Protein AF-A0A835CTP8-F1 (afdb_monomer_lite)

Sequence (284 aa):
MIKYVLRILGESCFGQVWKSKAININDKKGTSIVAVKTLKENATERERIDLAQKLKVMKTLEPHPNVVRLIGCCTEREQMLVILEYLSGGKPQSFLHEGATSLCGLIAKLTTGCNINGTIIGYIPQGLKKLSLTHCSLTSKGISQLSHVFNLNRTITTSLNYLNISDNNIKDDINNLCNYLRQPNTFTYLDIGGVNATLELIFNALQNEGLKNLLLCLACNENTNELELDMSGNNLGSMGAHILESCIHGVRSLSSLDISESNMVVDIGKVITAIGENKSIKHL

InterPro domains:
  IPR000719 Protein kinase domain [PS50011] (3-284)
  IPR001245 Serine-threonine/tyrosine-protein kinase, catalytic domain [PF07714] (7-163)
  IPR001611 Leucine-rich repeat [PS51450] (159-181)
  IPR011009 Protein kinase-like domain superfamily [SSF56112] (5-100)
  IPR020635 Tyrosine-protein kinase, catalytic domain [SM00219] (5-218)
  IPR032675 Leucine-rich repeat domain superfamily [G3DSA:3.80.10.10] (97-200)
  IPR032675 Leucine-rich repeat domain superfamily [G3DSA:3.80.10.10] (201-284)
  IPR050122 Receptor Tyrosine Kinase [PTHR24416] (8-125)

Organism: Aphidius gifuensis (NCBI:txid684658)

Radius of gyration: 21.23 Å; chains: 1; bounding box: 58×41×57 Å

Secondary structure (DSSP, 8-state):
-EEEEEEEEEE-SSEEEEEEEEEEETTEEEEEEEEEEEE-TT--HHHHHHHHHHHHHHHHPPP-TTS--EEEEE-SSSS-EEEEE--SSS-HHHHHT-GGGSHHHHHHHHHTT---TTSGGGG-TT--SEEE-TTS--BHHHHHHHHHHHHH-HHHHHH--EEE--SSB--S--HHHHHHHTSS----EEE-TT----HHHHTTSS---HHHHHHHHHHT-SS--SEEEE-TT---HHHHHHHHHHHGGG-TTEEEEE-TT-S-TTTHHHHHHHHHH-SS--B-

pLDDT: mean 76.46, std 14.56, range [32.78, 95.88]

Structure (mmCIF, N/CA/C/O backbone):
data_AF-A0A835CTP8-F1
#
_entry.id   AF-A0A835CTP8-F1
#
loop_
_atom_site.group_PDB
_atom_site.id
_atom_site.type_symbol
_atom_site.label_atom_id
_atom_site.label_alt_id
_atom_site.label_comp_id
_atom_site.label_asym_id
_atom_site.label_entity_id
_atom_site.label_seq_id
_atom_site.pdbx_PDB_ins_code
_atom_site.Cartn_x
_atom_site.Cartn_y
_atom_site.Cartn_z
_atom_site.occupancy
_atom_site.B_iso_or_equiv
_atom_site.auth_seq_id
_atom_site.auth_comp_id
_atom_site.auth_asym_id
_atom_site.auth_atom_id
_atom_site.pdbx_PDB_model_num
ATOM 1 N N . MET A 1 1 ? -29.918 5.776 13.541 1.00 69.12 1 MET A N 1
ATOM 2 C CA . MET A 1 1 ? -29.463 7.104 14.035 1.00 69.12 1 MET A CA 1
ATOM 3 C C . MET A 1 1 ? -29.147 7.035 15.537 1.00 69.12 1 MET A C 1
ATOM 5 O O . MET A 1 1 ? -29.777 6.237 16.233 1.00 69.12 1 MET A O 1
ATOM 9 N N . ILE A 1 2 ? -28.158 7.797 16.037 1.00 80.00 2 ILE A N 1
ATOM 10 C CA . ILE A 1 2 ? -27.825 7.854 17.479 1.00 80.00 2 ILE A CA 1
ATOM 11 C C . ILE A 1 2 ? -28.994 8.491 18.240 1.00 80.00 2 ILE A C 1
ATOM 13 O O . ILE A 1 2 ? -29.471 9.547 17.843 1.00 80.00 2 ILE A O 1
ATOM 17 N N . LYS A 1 3 ? -29.467 7.833 19.305 1.00 79.25 3 LYS A N 1
ATOM 18 C CA . LYS A 1 3 ? -30.632 8.265 20.091 1.00 79.25 3 LYS A CA 1
ATOM 19 C C . LYS A 1 3 ? -30.230 8.950 21.394 1.00 79.25 3 LYS A C 1
ATOM 21 O O . LYS A 1 3 ? -30.746 10.012 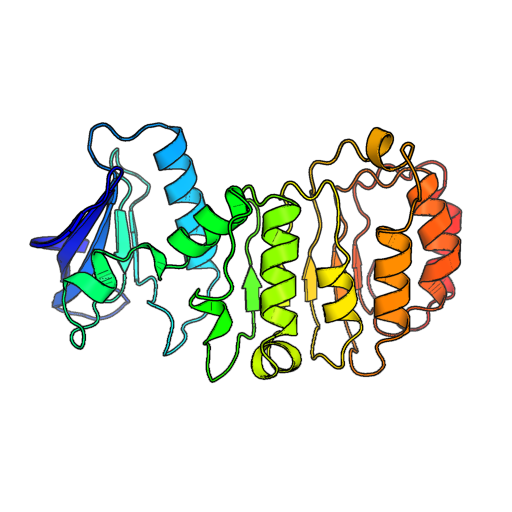21.703 1.00 79.25 3 LYS A O 1
ATOM 26 N N . TYR A 1 4 ? -29.322 8.329 22.151 1.00 82.06 4 TYR A N 1
ATOM 27 C CA . TYR A 1 4 ? -28.866 8.838 23.447 1.00 82.06 4 TYR A CA 1
ATOM 28 C C . TYR A 1 4 ? -27.395 8.500 23.679 1.00 82.06 4 TYR A C 1
ATOM 30 O O . TYR A 1 4 ? -26.972 7.366 23.425 1.00 82.06 4 TYR A O 1
ATOM 38 N N . VAL A 1 5 ? -26.647 9.459 24.219 1.00 85.38 5 VAL A N 1
ATOM 39 C CA . VAL A 1 5 ? -25.315 9.239 24.793 1.00 85.38 5 VAL A CA 1
ATOM 40 C C . VAL A 1 5 ? -25.495 8.724 26.221 1.00 85.38 5 VAL A C 1
ATOM 42 O O . VAL A 1 5 ? -26.254 9.298 26.993 1.00 85.38 5 VAL A O 1
ATOM 45 N N . LEU A 1 6 ? -24.848 7.608 26.560 1.00 84.31 6 LEU A N 1
ATOM 46 C CA . LEU A 1 6 ? -24.947 6.989 27.886 1.00 84.31 6 LEU A CA 1
ATOM 47 C C . LEU A 1 6 ? -23.833 7.468 28.816 1.00 84.31 6 LEU A C 1
ATOM 49 O O . LEU A 1 6 ? -24.105 7.883 29.934 1.00 84.31 6 LEU A O 1
ATOM 53 N N . ARG A 1 7 ? -22.574 7.346 28.381 1.00 84.31 7 ARG A N 1
ATOM 54 C CA . ARG A 1 7 ? -21.398 7.784 29.149 1.00 84.31 7 ARG A CA 1
ATOM 55 C C . ARG A 1 7 ? -20.175 7.930 28.258 1.00 84.31 7 ARG A C 1
ATOM 57 O O . ARG A 1 7 ? -20.079 7.252 27.234 1.00 84.31 7 ARG A O 1
ATOM 64 N N . ILE A 1 8 ? -19.207 8.720 28.705 1.00 80.88 8 ILE A N 1
ATOM 65 C CA . ILE A 1 8 ? -17.868 8.734 28.116 1.00 80.88 8 ILE A CA 1
ATOM 66 C C . ILE A 1 8 ? -17.181 7.406 28.447 1.00 80.88 8 ILE A C 1
ATOM 68 O O . ILE A 1 8 ? -17.251 6.895 29.565 1.00 80.88 8 ILE A O 1
ATOM 72 N N . LEU A 1 9 ? -16.581 6.809 27.428 1.00 73.62 9 LEU A N 1
ATOM 73 C CA . LEU A 1 9 ? -15.788 5.593 27.521 1.00 73.62 9 LEU A CA 1
ATOM 74 C C . LEU A 1 9 ? -14.291 5.900 27.565 1.00 73.62 9 LEU A C 1
ATOM 76 O O . LEU A 1 9 ? -13.542 5.176 28.211 1.00 73.62 9 LEU A O 1
ATOM 80 N N . GLY A 1 10 ? -13.874 6.962 26.882 1.00 72.12 10 GLY A N 1
ATOM 81 C CA . GLY A 1 10 ? -12.500 7.429 26.858 1.00 72.12 10 GLY A CA 1
ATOM 82 C C . GLY A 1 10 ? -12.415 8.830 26.278 1.00 72.12 10 GLY A C 1
ATOM 83 O O . GLY A 1 10 ? -13.247 9.238 25.466 1.00 72.12 10 GLY A O 1
ATOM 84 N N . GLU A 1 11 ? -11.405 9.562 26.712 1.00 71.38 11 GLU A N 1
ATOM 85 C CA . GLU A 1 11 ? -11.134 10.925 26.290 1.00 71.38 11 GLU A CA 1
ATOM 86 C C . GLU A 1 11 ? -9.635 11.068 26.048 1.00 71.38 11 GLU A C 1
ATOM 88 O O . GLU A 1 11 ? -8.822 10.530 26.799 1.00 71.38 11 GLU A O 1
ATOM 93 N N . SER A 1 12 ? -9.285 11.764 24.972 1.00 60.47 12 SER A N 1
ATOM 94 C CA . SER A 1 12 ? -7.916 12.140 24.638 1.00 60.47 12 SER A CA 1
ATOM 95 C C . SER A 1 12 ? -7.814 13.659 24.497 1.00 60.47 12 SER A C 1
ATOM 97 O O . SER A 1 12 ? -8.801 14.384 24.657 1.00 60.47 12 SER A O 1
ATOM 99 N N . CYS A 1 13 ? -6.622 14.168 24.182 1.00 59.47 13 CYS A N 1
ATOM 100 C CA . CYS A 1 13 ? -6.418 15.600 23.953 1.00 59.47 13 CYS A CA 1
ATOM 101 C C . CYS A 1 13 ? -7.321 16.166 22.842 1.00 59.47 13 CYS A C 1
ATOM 103 O O . CYS A 1 13 ? -7.730 17.316 22.935 1.00 59.47 13 CYS A O 1
ATOM 105 N N . PHE A 1 14 ? -7.682 15.352 21.846 1.00 64.12 14 PHE A N 1
ATOM 106 C CA . PHE A 1 14 ? -8.283 15.825 20.589 1.00 64.12 14 PHE A CA 1
ATOM 107 C C . PHE A 1 14 ? -9.688 15.270 20.327 1.00 64.12 14 PHE A C 1
ATOM 109 O O . PHE A 1 14 ? -10.414 15.746 19.458 1.00 64.12 14 PHE A O 1
ATOM 116 N N . GLY A 1 15 ? -10.108 14.245 21.070 1.00 76.94 15 GLY A N 1
ATOM 117 C CA . GLY A 1 15 ? -11.396 13.613 20.833 1.00 76.94 15 GLY A CA 1
ATOM 118 C C . GLY A 1 15 ? -11.930 12.855 22.029 1.00 76.94 15 GLY A C 1
ATOM 119 O O . GLY A 1 15 ? -11.264 12.673 23.049 1.00 76.94 15 GLY A O 1
ATOM 120 N N . GLN A 1 16 ? -13.165 12.409 21.880 1.00 82.56 16 GLN A N 1
ATOM 121 C CA . GLN A 1 16 ? -13.891 11.666 22.893 1.00 82.56 16 GLN A CA 1
ATOM 122 C C . GLN A 1 16 ? -14.558 10.456 22.259 1.00 82.56 16 GLN A C 1
ATOM 124 O O . GLN A 1 16 ? -14.943 10.470 21.087 1.00 82.56 16 GLN A O 1
ATOM 129 N N . VAL A 1 17 ? -14.692 9.397 23.051 1.00 83.06 17 VAL A N 1
ATOM 130 C CA . VAL A 1 17 ? -15.461 8.218 22.678 1.00 83.06 17 VAL A CA 1
ATOM 131 C C . VAL A 1 17 ? -16.579 8.015 23.679 1.00 83.06 17 VAL A C 1
ATOM 133 O O . VAL A 1 17 ? -16.357 7.942 24.888 1.00 83.06 17 VAL A O 1
ATOM 136 N N . TRP A 1 18 ? -17.793 7.899 23.167 1.00 85.62 18 TRP A N 1
ATOM 137 C CA . TRP A 1 18 ? -19.009 7.773 23.949 1.00 85.62 18 TRP A CA 1
ATOM 138 C C . TRP A 1 18 ? -19.634 6.397 23.759 1.00 85.62 18 TRP A C 1
ATOM 140 O O . TRP A 1 18 ? -19.708 5.879 22.648 1.00 85.62 18 TRP A O 1
ATOM 150 N N . LYS A 1 19 ? -20.139 5.810 24.842 1.00 87.44 19 LYS A N 1
ATOM 151 C CA . LYS A 1 19 ? -21.091 4.704 24.768 1.00 87.44 19 LYS A CA 1
ATOM 152 C C . LYS A 1 19 ? -22.449 5.304 24.450 1.00 87.44 19 LYS A C 1
ATOM 154 O O . LYS A 1 19 ? -22.932 6.117 25.234 1.00 87.44 19 LYS A O 1
ATOM 159 N N . SER A 1 20 ? -23.090 4.860 23.378 1.00 89.88 20 SER A N 1
ATOM 160 C CA . SER A 1 20 ? -24.377 5.408 22.944 1.00 89.88 20 SER A CA 1
ATOM 161 C C . SER A 1 20 ? -25.374 4.311 22.588 1.00 89.88 20 SER A C 1
ATOM 163 O O . SER A 1 20 ? -24.999 3.193 22.233 1.00 89.88 20 SER A O 1
ATOM 165 N N . LYS A 1 21 ? -26.665 4.636 22.676 1.00 91.06 21 LYS A N 1
ATOM 166 C CA . LYS A 1 21 ? -27.753 3.846 22.090 1.00 91.06 21 LYS A CA 1
ATOM 167 C C . LYS A 1 21 ? -28.049 4.374 20.692 1.00 91.06 21 LYS A C 1
ATOM 169 O O . LY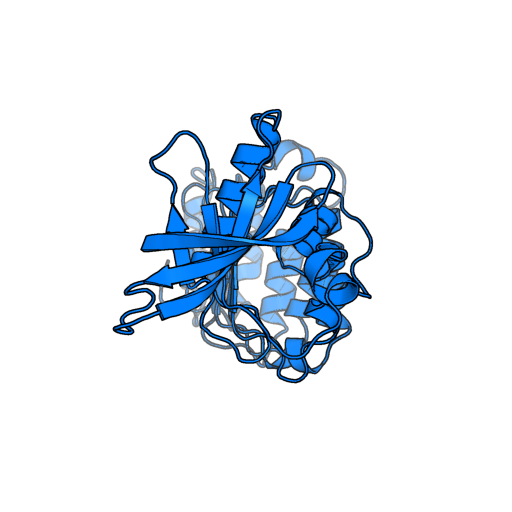S A 1 21 ? -28.318 5.563 20.525 1.00 91.06 21 LYS A O 1
ATOM 174 N N . ALA A 1 22 ? -28.049 3.488 19.708 1.00 90.06 22 ALA A N 1
ATOM 175 C CA . ALA A 1 22 ? -28.430 3.771 18.331 1.00 90.06 22 ALA A CA 1
ATOM 176 C C . ALA A 1 22 ? -29.674 2.958 17.960 1.00 90.06 22 ALA A C 1
ATOM 178 O O . ALA A 1 22 ? -29.783 1.801 18.355 1.00 90.06 22 ALA A O 1
ATOM 179 N N . ILE A 1 23 ? -30.608 3.549 17.212 1.00 90.38 23 ILE A N 1
ATOM 180 C CA . ILE A 1 23 ? -31.780 2.834 16.681 1.00 90.38 23 ILE A CA 1
ATOM 181 C C . ILE A 1 23 ? -31.580 2.544 15.198 1.00 90.38 23 ILE A C 1
ATOM 183 O O . ILE A 1 23 ? -31.086 3.424 14.483 1.00 90.38 23 ILE A O 1
ATOM 187 N N . ASN A 1 24 ? -32.040 1.370 14.753 1.00 87.62 24 ASN A N 1
ATOM 188 C CA . ASN A 1 24 ? -32.129 0.980 13.344 1.00 87.62 24 ASN A CA 1
ATOM 189 C C . ASN A 1 24 ? -30.797 1.225 12.627 1.00 87.62 24 ASN A C 1
ATOM 191 O O . ASN A 1 24 ? -30.707 2.048 11.718 1.00 87.62 24 ASN A O 1
ATOM 195 N N . ILE A 1 25 ? -29.734 0.602 13.137 1.00 84.56 25 ILE A N 1
ATOM 196 C CA . ILE A 1 25 ? -28.367 0.783 12.646 1.00 84.56 25 ILE A CA 1
ATOM 197 C C . ILE A 1 25 ? -27.782 -0.563 12.231 1.00 84.56 25 ILE A C 1
ATOM 199 O O . ILE A 1 25 ? -28.061 -1.573 12.883 1.00 84.56 25 ILE A O 1
ATOM 203 N N . ASN A 1 26 ? -26.960 -0.564 11.175 1.00 80.00 26 ASN A N 1
ATOM 204 C CA . ASN A 1 26 ? -26.386 -1.780 10.593 1.00 80.00 26 ASN A CA 1
ATOM 205 C C . ASN A 1 26 ? -27.476 -2.805 10.243 1.00 80.00 26 ASN A C 1
ATOM 207 O O . ASN A 1 26 ? -27.417 -3.948 10.694 1.00 80.00 26 ASN A O 1
ATOM 211 N N . ASP A 1 27 ? -28.524 -2.336 9.561 1.00 80.44 27 ASP A N 1
ATOM 212 C CA . ASP A 1 27 ? -29.677 -3.118 9.085 1.00 80.44 27 ASP A CA 1
ATOM 213 C C . ASP A 1 27 ? -30.416 -3.938 10.157 1.00 80.44 27 ASP A C 1
ATOM 215 O O . ASP A 1 27 ? -31.260 -4.781 9.861 1.00 80.44 27 ASP A O 1
ATOM 219 N N . LYS A 1 28 ? -30.151 -3.661 11.439 1.00 79.50 28 LYS A N 1
ATOM 220 C CA . LYS A 1 28 ? -30.819 -4.293 12.576 1.00 79.50 28 LYS A CA 1
ATOM 221 C C . LYS A 1 28 ? -31.925 -3.386 13.090 1.00 79.50 28 LYS A C 1
ATOM 223 O O . LYS A 1 28 ? -31.656 -2.272 13.542 1.00 79.50 28 LYS A O 1
ATOM 228 N N . LYS A 1 29 ? -33.166 -3.881 13.066 1.00 85.00 29 LYS A N 1
ATOM 229 C CA . LYS A 1 29 ? -34.306 -3.224 13.722 1.00 85.00 29 LYS A CA 1
ATOM 230 C C . LYS A 1 29 ? -34.108 -3.221 15.240 1.00 85.00 29 LYS A C 1
ATOM 232 O O . LYS A 1 29 ? -33.685 -4.218 15.818 1.00 85.00 29 LYS A O 1
ATOM 237 N N . GLY A 1 30 ? -34.455 -2.110 15.886 1.00 88.19 30 GLY A N 1
ATOM 238 C CA . GLY A 1 30 ? -34.386 -1.969 17.342 1.00 88.19 30 GLY A CA 1
ATOM 239 C C . GLY A 1 30 ? -33.180 -1.166 17.826 1.00 88.19 30 GLY A C 1
ATOM 240 O O . GLY A 1 30 ? -32.608 -0.369 17.084 1.00 88.19 30 GLY A O 1
ATOM 241 N N . THR A 1 31 ? -32.847 -1.314 19.111 1.00 89.19 31 THR A N 1
ATOM 242 C CA . THR A 1 31 ? -31.789 -0.530 19.770 1.00 89.19 31 THR A CA 1
ATOM 243 C C . THR A 1 31 ? -30.503 -1.341 19.898 1.00 89.19 31 THR A C 1
ATOM 245 O O . THR A 1 31 ? -30.511 -2.418 20.485 1.00 89.19 31 THR A O 1
ATOM 248 N N . SER A 1 32 ? -29.394 -0.767 19.440 1.00 88.69 32 SER A N 1
ATOM 249 C CA . SER A 1 32 ? -28.041 -1.313 19.561 1.00 88.69 32 SER A CA 1
ATOM 250 C C . SER A 1 32 ? -27.176 -0.410 20.439 1.00 88.69 32 SER A C 1
ATOM 252 O O . SER A 1 32 ? -27.314 0.816 20.414 1.00 88.69 32 SER A O 1
ATOM 254 N N . ILE A 1 33 ? -26.263 -1.006 21.207 1.00 86.44 33 ILE A N 1
ATOM 255 C CA . ILE A 1 33 ? -25.205 -0.261 21.897 1.00 86.44 33 ILE A CA 1
ATOM 256 C C . ILE A 1 33 ? -24.024 -0.099 20.942 1.00 86.44 33 ILE A C 1
ATOM 258 O O . ILE A 1 33 ? -23.586 -1.069 20.329 1.00 86.44 33 ILE A O 1
ATOM 262 N N . VAL A 1 34 ? -23.513 1.124 20.832 1.00 86.69 34 VAL A N 1
ATOM 263 C CA . VAL A 1 34 ? -22.407 1.488 19.939 1.00 86.69 34 VAL A CA 1
ATOM 264 C C . VAL A 1 34 ? -21.380 2.349 20.671 1.00 86.69 34 VAL A C 1
ATOM 266 O O . VAL A 1 34 ? -21.696 2.976 21.688 1.00 86.69 34 VAL A O 1
ATOM 269 N N . ALA A 1 35 ? -20.157 2.385 20.148 1.00 84.56 35 ALA A N 1
ATOM 270 C CA . ALA A 1 35 ? -19.153 3.373 20.516 1.00 84.56 35 ALA A CA 1
ATOM 271 C C . ALA A 1 35 ? -19.155 4.495 19.467 1.00 84.56 35 ALA A C 1
ATOM 273 O O . ALA A 1 35 ? -19.104 4.227 18.272 1.00 84.56 35 ALA A O 1
ATOM 274 N N . VAL A 1 36 ? -19.245 5.752 19.895 1.00 85.19 36 VAL A N 1
ATOM 275 C CA . VAL A 1 36 ? -19.252 6.921 19.007 1.00 85.19 36 VAL A CA 1
ATOM 276 C C . VAL A 1 36 ? -18.007 7.737 19.286 1.00 85.19 36 VAL A C 1
ATOM 278 O O . VAL A 1 36 ? -17.860 8.261 20.385 1.00 85.19 36 VAL A O 1
ATOM 281 N N . LYS A 1 37 ? -17.112 7.834 18.307 1.00 84.25 37 LYS A N 1
ATOM 282 C CA . LYS A 1 37 ? -15.932 8.693 18.372 1.00 84.25 37 LYS A CA 1
ATOM 283 C C . LYS A 1 37 ? -16.231 10.025 17.697 1.00 84.25 37 LYS A C 1
ATOM 285 O O . LYS A 1 37 ? -16.763 10.048 16.589 1.00 84.25 37 LYS A O 1
ATOM 290 N N . THR A 1 38 ? -15.869 11.106 18.373 1.00 84.38 38 THR A N 1
ATOM 291 C CA . THR A 1 38 ? -16.028 12.485 17.906 1.00 84.38 38 THR A CA 1
ATOM 292 C C . THR A 1 38 ? -14.806 13.316 18.289 1.00 84.38 38 THR A C 1
ATOM 294 O O . THR A 1 38 ? -14.028 12.926 19.168 1.00 84.38 38 THR A O 1
ATOM 297 N N . LEU A 1 39 ? -14.632 14.454 17.627 1.00 84.31 39 LEU A N 1
ATOM 298 C CA . LEU A 1 39 ? -13.666 15.477 18.017 1.00 84.31 39 LEU A CA 1
ATOM 299 C C . LEU A 1 39 ? -14.259 16.406 19.081 1.00 84.31 39 LEU A C 1
ATOM 301 O O . LEU A 1 39 ? -15.483 16.543 19.193 1.00 84.31 39 LEU A O 1
ATOM 305 N N . LYS A 1 40 ? -13.379 17.034 19.865 1.00 83.06 40 LYS A N 1
ATOM 306 C CA . LYS A 1 40 ? -13.763 18.112 20.786 1.00 83.06 40 LYS A CA 1
ATOM 307 C C . LYS A 1 40 ? -14.140 19.373 20.003 1.00 83.06 40 LYS A C 1
ATOM 309 O O . LYS A 1 40 ? -13.750 19.530 18.851 1.00 83.06 40 LYS A O 1
ATOM 314 N N . GLU A 1 41 ? -14.888 20.276 20.631 1.00 82.81 41 GLU A N 1
ATOM 315 C CA . GLU A 1 41 ? -15.348 21.522 19.991 1.00 82.81 41 GLU A CA 1
ATOM 316 C C . GLU A 1 41 ? -14.188 22.409 19.516 1.00 82.81 41 GLU A C 1
ATOM 318 O O . GLU A 1 41 ? -14.285 23.054 18.478 1.00 82.81 41 GLU A O 1
ATOM 323 N N . ASN A 1 42 ? -13.065 22.386 20.235 1.00 80.62 42 ASN A N 1
ATOM 324 C CA . ASN A 1 42 ? -11.855 23.143 19.922 1.00 80.62 42 ASN A CA 1
ATOM 325 C C . ASN A 1 42 ? -10.874 22.399 18.997 1.00 80.62 42 ASN A C 1
ATOM 327 O O . ASN A 1 42 ? -9.705 22.781 18.927 1.00 80.62 42 ASN A O 1
ATOM 331 N N . ALA A 1 43 ? -11.311 21.322 18.341 1.00 80.12 43 ALA A N 1
ATOM 332 C CA . ALA A 1 43 ? -10.432 20.526 17.499 1.00 80.12 43 ALA A CA 1
ATOM 333 C C . ALA A 1 43 ? -9.930 21.311 16.284 1.00 80.12 43 ALA A C 1
ATOM 335 O O . ALA A 1 43 ? -10.684 22.031 15.624 1.00 80.12 43 ALA A O 1
ATOM 336 N N . THR A 1 44 ? -8.645 21.146 15.975 1.00 81.31 44 THR A N 1
ATOM 337 C CA . THR A 1 44 ? -7.999 21.843 14.857 1.00 81.31 44 THR A CA 1
ATOM 338 C C . THR A 1 44 ? -8.429 21.273 13.502 1.00 81.31 44 THR A C 1
ATOM 340 O O . THR A 1 44 ? -8.863 20.126 13.393 1.00 81.31 44 THR A O 1
ATOM 343 N N . GLU A 1 45 ? -8.248 22.043 12.424 1.00 80.56 45 GLU A N 1
ATOM 344 C CA . GLU A 1 45 ? -8.532 21.549 11.066 1.00 80.56 45 GLU A CA 1
ATOM 345 C C . GLU A 1 45 ? -7.677 20.321 10.710 1.00 80.56 45 GLU A C 1
ATOM 347 O O . GLU A 1 45 ? -8.153 19.375 10.085 1.00 80.56 45 GLU A O 1
ATOM 352 N N . ARG A 1 46 ? -6.435 20.270 11.209 1.00 72.56 46 ARG A N 1
ATOM 353 C CA . ARG A 1 46 ? -5.574 19.087 11.077 1.00 72.56 46 ARG A CA 1
ATOM 354 C C . ARG A 1 46 ? -6.204 17.856 11.724 1.00 72.56 46 ARG A C 1
ATOM 356 O O . ARG A 1 46 ? -6.207 16.800 11.111 1.00 72.56 46 ARG A O 1
ATOM 363 N N . GLU A 1 47 ? -6.790 17.986 12.915 1.00 72.75 47 GLU A N 1
ATOM 364 C CA . GLU A 1 47 ? -7.465 16.875 13.606 1.00 72.75 47 GLU A CA 1
ATOM 365 C C . GLU A 1 47 ? -8.719 16.384 12.869 1.00 72.75 47 GLU A C 1
ATOM 367 O O . GLU A 1 47 ? -9.020 15.185 12.896 1.00 72.75 47 GLU A O 1
ATOM 372 N N . ARG A 1 48 ? -9.432 17.289 12.185 1.00 78.44 48 ARG A N 1
ATOM 373 C CA . ARG A 1 48 ? -10.573 16.950 11.319 1.00 78.44 48 ARG A CA 1
ATOM 374 C C . ARG A 1 48 ? -10.138 16.146 10.102 1.00 78.44 48 ARG A C 1
ATOM 376 O O . ARG A 1 48 ? -10.714 15.085 9.855 1.00 78.44 48 ARG A O 1
ATOM 383 N N . ILE A 1 49 ? -9.103 16.607 9.399 1.00 73.50 49 ILE A N 1
ATOM 384 C CA . ILE A 1 49 ? -8.497 15.891 8.265 1.00 73.50 49 ILE A CA 1
ATOM 385 C C . ILE A 1 49 ? -8.020 14.504 8.715 1.00 73.50 49 ILE A C 1
ATOM 387 O O . ILE A 1 49 ? -8.355 13.497 8.093 1.00 73.50 49 ILE A O 1
ATOM 391 N N . ASP A 1 50 ? -7.340 14.437 9.857 1.00 67.31 50 ASP A N 1
ATOM 392 C CA . ASP A 1 50 ? -6.872 13.198 10.473 1.00 67.31 50 ASP A CA 1
ATOM 393 C C . ASP A 1 50 ? -8.010 12.198 10.718 1.00 67.31 50 ASP A C 1
ATOM 395 O O . ASP A 1 50 ? -7.881 11.002 10.444 1.00 67.31 50 ASP A O 1
ATOM 399 N N . LEU A 1 51 ? -9.133 12.656 11.284 1.00 70.69 51 LEU A N 1
ATOM 400 C CA . LEU A 1 51 ? -10.289 11.797 11.542 1.00 70.69 51 LEU A CA 1
ATOM 401 C C . LEU A 1 51 ? -10.973 11.356 10.241 1.00 70.69 51 LEU A C 1
ATOM 403 O O . LEU A 1 51 ? -11.382 10.196 10.145 1.00 70.69 51 LEU A O 1
ATOM 407 N N . ALA A 1 52 ? -11.045 12.234 9.237 1.00 73.12 52 ALA A N 1
ATOM 408 C CA . ALA A 1 52 ? -11.576 11.909 7.915 1.00 73.12 52 ALA A CA 1
ATOM 409 C C . ALA A 1 52 ? -10.751 10.812 7.226 1.00 73.12 52 ALA A C 1
ATOM 411 O O . ALA A 1 52 ? -11.313 9.836 6.723 1.00 73.12 52 ALA A O 1
ATOM 412 N N . GLN A 1 53 ? -9.420 10.927 7.262 1.00 64.38 53 GLN A N 1
ATOM 413 C CA . GLN A 1 53 ? -8.497 9.921 6.730 1.00 64.38 53 GLN A CA 1
ATOM 414 C C . GLN A 1 53 ? -8.656 8.582 7.463 1.00 64.38 53 GLN A C 1
ATOM 416 O O . GLN A 1 53 ? -8.828 7.540 6.828 1.00 64.38 53 GLN A O 1
ATOM 421 N N . LYS A 1 54 ? -8.722 8.607 8.803 1.00 67.88 54 LYS A N 1
ATOM 422 C CA . LYS A 1 54 ? -8.988 7.409 9.626 1.00 67.88 54 LYS A CA 1
ATOM 423 C C . LYS A 1 54 ? -10.297 6.724 9.226 1.00 67.88 54 LYS A C 1
ATOM 425 O O . LYS A 1 54 ? -10.350 5.499 9.138 1.00 67.88 54 LYS A O 1
ATOM 430 N N . LEU A 1 55 ? -11.346 7.502 8.962 1.00 69.50 55 LEU A N 1
ATOM 431 C CA . LEU A 1 55 ? -12.636 6.985 8.515 1.00 69.50 55 LEU A CA 1
ATOM 432 C C . LEU A 1 55 ? -12.568 6.382 7.102 1.00 69.50 55 LEU A C 1
ATOM 434 O O . LEU A 1 55 ? -13.204 5.355 6.873 1.00 69.50 55 LEU A O 1
ATOM 438 N N . LYS A 1 56 ? -11.801 6.975 6.173 1.00 66.19 56 LYS A N 1
ATOM 439 C CA . LYS A 1 56 ? -11.604 6.434 4.814 1.00 66.19 56 LYS A CA 1
ATOM 440 C C . LYS A 1 56 ? -11.028 5.018 4.873 1.00 66.19 56 LYS A C 1
ATOM 442 O O . LYS A 1 56 ? -11.583 4.129 4.240 1.00 66.19 56 LYS A O 1
ATOM 447 N N . VAL A 1 57 ? -10.022 4.782 5.718 1.00 62.19 57 VAL A N 1
ATOM 448 C CA . VAL A 1 57 ? -9.454 3.437 5.913 1.00 62.19 57 VAL A CA 1
ATOM 449 C C . VAL A 1 57 ? -10.448 2.483 6.574 1.00 62.19 57 VAL A C 1
ATOM 451 O O . VAL A 1 57 ? -10.627 1.356 6.133 1.00 62.19 57 VAL A O 1
ATOM 454 N N . MET A 1 58 ? -11.150 2.914 7.623 1.00 66.38 58 MET A N 1
ATOM 455 C CA . MET A 1 58 ? -12.127 2.042 8.291 1.00 66.38 58 MET A CA 1
ATOM 456 C C . MET A 1 58 ? -13.258 1.578 7.361 1.00 66.38 58 MET A C 1
ATOM 458 O O . MET A 1 58 ? -13.840 0.525 7.605 1.00 66.38 58 MET A O 1
ATOM 462 N N . LYS A 1 59 ? -13.563 2.342 6.305 1.00 67.19 59 LYS A N 1
ATOM 463 C CA . LYS A 1 59 ? -14.532 1.961 5.269 1.00 67.19 59 LYS A CA 1
ATOM 464 C C . LYS A 1 59 ? -14.012 0.886 4.307 1.00 67.19 59 LYS A C 1
ATOM 466 O O . LYS A 1 59 ? -14.840 0.203 3.716 1.00 67.19 59 LYS A O 1
ATOM 471 N N . THR A 1 60 ? -12.696 0.736 4.136 1.00 60.94 60 THR A N 1
ATOM 472 C CA . THR A 1 60 ? -12.102 -0.269 3.230 1.00 60.94 60 THR A CA 1
ATOM 473 C C . THR A 1 60 ? -11.831 -1.609 3.916 1.00 60.94 60 THR A C 1
ATOM 475 O O . THR A 1 60 ? -11.584 -2.606 3.241 1.00 60.94 60 THR A O 1
ATOM 478 N N . LEU A 1 61 ? -11.892 -1.658 5.251 1.00 58.47 61 LEU A N 1
ATOM 479 C CA . LEU A 1 61 ? -11.660 -2.880 6.016 1.00 58.47 61 LEU A CA 1
ATOM 480 C C . LEU A 1 61 ? -12.864 -3.826 5.955 1.00 58.47 61 LEU A C 1
ATOM 482 O O . LEU A 1 61 ? -13.974 -3.481 6.367 1.00 58.47 61 LEU A O 1
ATOM 486 N N . GLU A 1 62 ? -12.618 -5.059 5.515 1.00 59.38 62 GLU A N 1
ATOM 487 C CA . GLU A 1 62 ? -13.585 -6.148 5.640 1.00 59.38 62 GLU A CA 1
ATOM 488 C C . GLU A 1 62 ? -13.808 -6.504 7.127 1.00 59.38 62 GLU A C 1
ATOM 490 O O . GLU A 1 62 ? -12.873 -6.420 7.936 1.00 59.38 62 GLU A O 1
ATOM 495 N N . PRO A 1 63 ? -15.030 -6.910 7.527 1.00 64.75 63 PRO A N 1
ATOM 496 C CA . PRO A 1 63 ? -15.305 -7.331 8.896 1.00 64.75 63 PRO A CA 1
ATOM 497 C C . PRO A 1 63 ? -14.358 -8.447 9.350 1.00 64.75 63 PRO A C 1
ATOM 499 O O . PRO A 1 63 ? -14.261 -9.491 8.708 1.00 64.75 63 PRO A O 1
ATOM 502 N N . HIS A 1 64 ? -13.698 -8.253 10.491 1.00 56.41 64 HIS A N 1
ATOM 503 C CA . HIS A 1 64 ? -12.760 -9.225 11.045 1.00 56.41 64 HIS A CA 1
ATOM 504 C C . HIS A 1 64 ? -12.999 -9.395 12.553 1.00 56.41 64 HIS A C 1
ATOM 506 O O . HIS A 1 64 ? -13.149 -8.393 13.249 1.00 56.41 64 HIS A O 1
ATOM 512 N N . PRO A 1 65 ? -12.993 -10.628 13.101 1.00 54.28 65 PRO A N 1
ATOM 513 C CA . PRO A 1 65 ? -13.362 -10.894 14.499 1.00 54.28 65 PRO A CA 1
ATOM 514 C C . PRO A 1 65 ? -12.484 -10.187 15.543 1.00 54.28 65 PRO A C 1
ATOM 516 O O . PRO A 1 65 ? -12.920 -9.991 16.672 1.00 54.28 65 PRO A O 1
ATOM 519 N N . ASN A 1 66 ? -11.264 -9.788 15.169 1.00 51.12 66 ASN A N 1
ATOM 520 C CA . ASN A 1 66 ? -10.312 -9.105 16.056 1.00 51.12 66 ASN A CA 1
ATOM 521 C C . ASN A 1 66 ? -10.148 -7.605 15.754 1.00 51.12 66 ASN A C 1
ATOM 523 O O . ASN A 1 66 ? -9.249 -6.968 16.299 1.00 51.12 66 ASN A O 1
ATOM 527 N N . VAL A 1 67 ? -10.962 -7.039 14.860 1.00 60.00 67 VAL A N 1
ATOM 528 C CA . VAL A 1 67 ? -10.905 -5.619 14.493 1.00 60.00 67 VAL A CA 1
ATOM 529 C C . VAL A 1 67 ? -12.249 -4.990 14.803 1.00 60.00 67 VAL A C 1
ATOM 531 O O . VAL A 1 67 ? -13.277 -5.471 14.342 1.00 60.00 67 VAL A O 1
ATOM 534 N N . VAL A 1 68 ? -12.234 -3.888 15.557 1.00 67.38 68 VAL A N 1
ATOM 535 C CA . VAL A 1 68 ? -13.455 -3.139 15.870 1.00 67.38 68 VAL A CA 1
ATOM 536 C C . VAL A 1 68 ? -14.093 -2.659 14.571 1.00 67.38 68 VAL A C 1
ATOM 538 O O . VAL A 1 68 ? -13.533 -1.829 13.851 1.00 67.38 68 VAL A O 1
ATOM 541 N N . ARG A 1 69 ? -15.285 -3.173 14.297 1.00 71.56 69 ARG A N 1
ATOM 542 C CA . ARG A 1 69 ? -16.020 -2.918 13.066 1.00 71.56 69 ARG A CA 1
ATOM 543 C C . ARG A 1 69 ? -16.612 -1.514 13.025 1.00 71.56 69 ARG A C 1
ATOM 545 O O . ARG A 1 69 ? -17.271 -1.065 13.971 1.00 71.56 69 ARG A O 1
ATOM 552 N N . LEU A 1 70 ? -16.449 -0.854 11.879 1.00 78.12 70 LEU A N 1
ATOM 553 C CA . LEU A 1 70 ? -17.197 0.349 11.534 1.00 78.12 70 LEU A CA 1
ATOM 554 C C . LEU A 1 70 ? -18.661 -0.018 11.267 1.00 78.12 70 LEU A C 1
ATOM 556 O O . LEU A 1 70 ? -18.966 -0.859 10.427 1.00 78.12 70 LEU A O 1
ATOM 560 N N . ILE A 1 71 ? -19.568 0.620 12.000 1.00 82.31 71 ILE A N 1
ATOM 561 C CA . ILE A 1 71 ? -21.019 0.471 11.845 1.00 82.31 71 ILE A CA 1
ATOM 562 C C . ILE A 1 71 ? -21.575 1.568 10.931 1.00 82.31 71 ILE A C 1
ATOM 564 O O . ILE A 1 71 ? -22.548 1.346 10.215 1.00 82.31 71 ILE A O 1
ATOM 568 N N . GLY A 1 72 ? -20.988 2.764 10.980 1.00 80.75 72 GLY A N 1
ATOM 569 C CA . GLY A 1 72 ? -21.380 3.893 10.145 1.00 80.75 72 GLY A CA 1
ATOM 570 C C . GLY A 1 72 ? -20.658 5.177 10.538 1.00 80.75 72 GLY A C 1
ATOM 571 O O . GLY A 1 72 ? -19.856 5.204 11.469 1.00 80.75 72 GLY A O 1
ATOM 572 N N . CYS A 1 73 ? -20.959 6.266 9.842 1.00 83.31 73 CYS A N 1
ATOM 573 C CA . CYS A 1 73 ? -20.403 7.582 10.136 1.00 83.31 73 CYS A CA 1
ATOM 574 C C . CYS A 1 73 ? -21.401 8.696 9.818 1.00 83.31 73 CYS A C 1
ATOM 576 O O . CYS A 1 73 ? -22.302 8.510 9.006 1.00 83.31 73 CYS A O 1
ATOM 578 N N . CYS A 1 74 ? -21.207 9.859 10.433 1.00 81.75 74 CYS A N 1
ATOM 579 C CA . CYS A 1 74 ? -21.870 11.108 10.074 1.00 81.75 74 CYS A CA 1
ATOM 580 C C . CYS A 1 74 ? -20.790 12.116 9.680 1.00 81.75 74 CYS A C 1
ATOM 582 O O . CYS A 1 74 ? -19.935 12.438 10.506 1.00 81.75 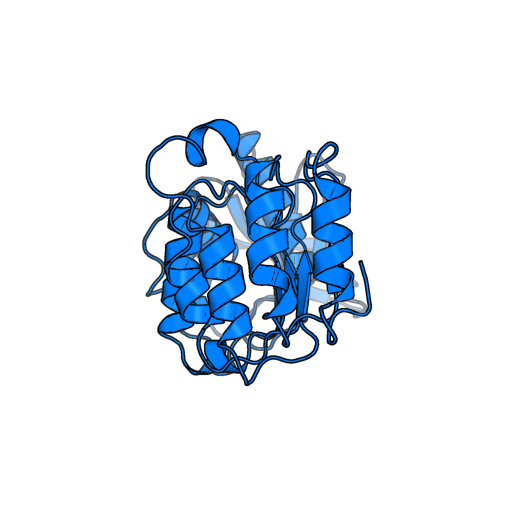74 CYS A O 1
ATOM 584 N N . THR A 1 75 ? -20.815 12.575 8.429 1.00 72.31 75 THR A N 1
ATOM 585 C CA . THR A 1 75 ? -19.825 13.513 7.864 1.00 72.31 75 THR A CA 1
ATOM 586 C C . THR A 1 75 ? -20.452 14.802 7.330 1.00 72.31 75 THR A C 1
ATOM 588 O O . THR A 1 75 ? -19.726 15.681 6.894 1.00 72.31 75 THR A O 1
ATOM 591 N N . GLU A 1 76 ? -21.782 14.919 7.351 1.00 59.59 76 GLU A N 1
ATOM 592 C CA . GLU A 1 76 ? -22.528 16.022 6.717 1.00 59.59 76 GLU A CA 1
ATOM 593 C C . GLU A 1 76 ? -22.849 17.190 7.663 1.00 59.59 76 GLU A C 1
ATOM 595 O O . GLU A 1 76 ? -23.355 18.218 7.228 1.00 59.59 76 GLU A O 1
ATOM 600 N N . ARG A 1 77 ? -22.597 17.043 8.968 1.00 60.62 77 ARG A N 1
ATOM 601 C CA . ARG A 1 77 ? -22.851 18.087 9.977 1.00 60.62 77 ARG A CA 1
ATOM 602 C C . ARG A 1 77 ? -21.531 18.634 10.513 1.00 60.62 77 ARG A C 1
ATOM 604 O O . ARG A 1 77 ? -20.509 17.965 10.400 1.00 60.62 77 ARG A O 1
ATOM 611 N N . GLU A 1 78 ? -21.580 19.791 11.176 1.00 63.69 78 GLU A N 1
ATOM 612 C CA . GLU A 1 78 ? -20.419 20.467 11.795 1.00 63.69 78 GLU A CA 1
ATOM 613 C C . GLU A 1 78 ? -19.570 19.568 12.717 1.00 63.69 78 GLU A C 1
ATOM 615 O O . GLU A 1 78 ? -18.404 19.865 12.973 1.00 63.69 78 GLU A O 1
ATOM 620 N N . GLN A 1 79 ? -20.123 18.445 13.188 1.00 70.94 79 GLN A N 1
ATOM 621 C CA . GLN A 1 79 ? -19.423 17.464 14.006 1.00 70.94 79 GLN A CA 1
ATOM 622 C C . GLN A 1 79 ? -19.346 16.095 13.314 1.00 70.94 79 GLN A C 1
ATOM 624 O O . GLN A 1 79 ? -20.359 15.427 13.083 1.00 70.94 79 GLN A O 1
ATOM 629 N N . MET A 1 80 ? -18.119 15.655 13.026 1.00 78.06 80 MET A N 1
ATOM 630 C CA . MET A 1 80 ? -17.842 14.334 12.465 1.00 78.06 80 MET A CA 1
ATOM 631 C C . MET A 1 80 ? -18.022 13.244 13.528 1.00 78.06 80 MET A C 1
ATOM 633 O O . MET A 1 80 ? -17.360 13.266 14.566 1.00 78.06 80 MET A O 1
ATOM 637 N N . LEU A 1 81 ? -18.878 12.258 13.243 1.00 83.62 81 LEU A N 1
ATOM 638 C CA . LEU A 1 81 ? -19.116 11.110 14.123 1.00 83.62 81 LEU A CA 1
ATOM 639 C C . LEU A 1 81 ? -18.685 9.812 13.444 1.00 83.62 81 LEU A C 1
ATOM 641 O O . LEU A 1 81 ? -19.155 9.488 12.354 1.00 83.62 81 LEU A O 1
ATOM 645 N N . VAL A 1 82 ? -17.861 9.022 14.127 1.00 83.25 82 VAL A N 1
ATOM 646 C CA . VAL A 1 82 ? -17.494 7.661 13.714 1.00 83.25 82 VAL A CA 1
ATOM 647 C C . VAL A 1 82 ? -18.191 6.672 14.644 1.00 83.25 82 VAL A C 1
ATOM 649 O O . VAL A 1 82 ? -17.960 6.685 15.853 1.00 83.25 82 VAL A O 1
ATOM 652 N N . ILE A 1 83 ? -19.068 5.832 14.094 1.00 84.69 83 ILE A N 1
ATOM 653 C CA . ILE A 1 83 ? -19.891 4.881 14.847 1.00 84.69 83 ILE A CA 1
ATOM 654 C C . ILE A 1 83 ? -19.289 3.487 14.700 1.00 84.69 83 ILE A C 1
ATOM 656 O O . ILE A 1 83 ? -19.240 2.924 13.609 1.00 84.69 83 ILE A O 1
ATOM 660 N N . LEU A 1 84 ? -18.859 2.923 15.818 1.00 83.38 84 LEU A N 1
ATOM 661 C CA . LEU A 1 84 ? -18.160 1.650 15.926 1.00 83.38 84 LEU A CA 1
ATOM 662 C C . LEU A 1 84 ? -18.986 0.657 16.741 1.00 83.38 84 LEU A C 1
ATOM 664 O O . LEU A 1 84 ? -19.823 1.041 17.569 1.00 83.38 84 LEU A O 1
ATOM 668 N N . GLU A 1 85 ? -18.733 -0.633 16.542 1.00 78.94 85 GLU A N 1
ATOM 669 C CA . GLU A 1 85 ? -19.292 -1.644 17.431 1.00 78.94 85 GLU A CA 1
ATOM 670 C C . GLU A 1 85 ? -18.784 -1.480 18.866 1.00 78.94 85 GLU A C 1
ATOM 672 O O . GLU A 1 85 ? -17.648 -1.078 19.122 1.00 78.94 85 GLU A O 1
ATOM 677 N N . TYR A 1 86 ? -19.665 -1.760 19.823 1.00 81.50 86 TYR A N 1
ATOM 678 C CA . TYR A 1 86 ? -19.320 -1.716 21.234 1.00 81.50 86 TYR A CA 1
ATOM 679 C C . TYR A 1 86 ? -18.957 -3.113 21.732 1.00 81.50 86 TYR A C 1
ATOM 681 O O . TYR A 1 86 ? -19.791 -4.017 21.702 1.00 81.50 86 TYR A O 1
ATOM 689 N N . LEU A 1 87 ? -17.742 -3.267 22.259 1.00 72.06 87 LEU A N 1
ATOM 690 C CA . LEU A 1 87 ? -17.273 -4.507 22.872 1.00 72.06 87 LEU A CA 1
ATOM 691 C C . LEU A 1 87 ? -17.550 -4.480 24.382 1.00 72.06 87 LEU A C 1
ATOM 693 O O . LEU A 1 87 ? -17.010 -3.653 25.117 1.00 72.06 87 LEU A O 1
ATOM 697 N N . SER A 1 88 ? -18.405 -5.384 24.865 1.00 64.19 88 SER A N 1
ATOM 698 C CA . SER A 1 88 ? -18.828 -5.442 26.273 1.00 64.19 88 SER A CA 1
ATOM 699 C C . SER A 1 88 ? -17.835 -6.141 27.216 1.00 64.19 88 SER A C 1
ATOM 701 O O . SER A 1 88 ? -18.058 -6.119 28.422 1.00 64.19 88 SER A O 1
ATOM 703 N N . GLY A 1 89 ? -16.758 -6.745 26.693 1.00 55.41 89 GLY A N 1
ATOM 704 C CA . GLY A 1 89 ? -15.865 -7.666 27.419 1.00 55.41 89 GLY A CA 1
ATOM 705 C C . GLY A 1 89 ? -14.529 -7.109 27.941 1.00 55.41 89 GLY A C 1
ATOM 706 O O . GLY A 1 89 ? -13.648 -7.902 28.251 1.00 55.41 89 GLY A O 1
ATOM 707 N N . GLY A 1 90 ? -14.332 -5.788 28.034 1.00 50.88 90 GLY A N 1
ATOM 708 C CA . GLY A 1 90 ? -13.040 -5.192 28.423 1.00 50.88 90 GLY A CA 1
ATOM 709 C C . GLY A 1 90 ? -13.120 -4.152 29.546 1.00 50.88 90 GLY A C 1
ATOM 710 O O . GLY A 1 90 ? -14.140 -3.476 29.703 1.00 50.88 90 GLY A O 1
ATOM 711 N N . LYS A 1 91 ? -12.027 -3.977 30.314 1.00 42.28 91 LYS A N 1
ATOM 712 C CA . LYS A 1 91 ? -11.875 -2.847 31.251 1.00 42.28 91 LYS A CA 1
ATOM 713 C C . LYS A 1 91 ? -12.030 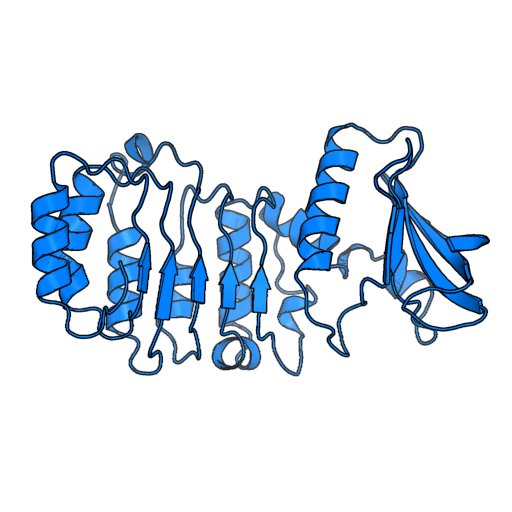-1.530 30.460 1.00 42.28 91 LYS A C 1
ATOM 715 O O . LYS A 1 91 ? -11.351 -1.365 29.447 1.00 42.28 91 LYS A O 1
ATOM 720 N N . PRO A 1 92 ? -12.877 -0.574 30.897 1.00 40.97 92 PRO A N 1
ATOM 721 C CA . PRO A 1 92 ? -13.143 0.665 30.153 1.00 40.97 92 PRO A CA 1
ATOM 722 C C . PRO A 1 92 ? -11.883 1.472 29.807 1.00 40.97 92 PRO A C 1
ATOM 724 O O . PRO A 1 92 ? -11.827 2.108 28.762 1.00 40.97 92 PRO A O 1
ATOM 727 N N . GLN A 1 93 ? -10.851 1.399 30.650 1.00 36.94 93 GLN A N 1
ATOM 728 C CA . GLN A 1 93 ? -9.594 2.124 30.461 1.00 36.94 93 GLN A CA 1
ATOM 729 C C . GLN A 1 93 ? -8.649 1.473 29.431 1.00 36.94 93 GLN A C 1
ATOM 731 O O . GLN A 1 93 ? -7.966 2.198 28.721 1.00 36.94 93 GLN A O 1
ATOM 736 N N . SER A 1 94 ? -8.652 0.150 29.240 1.00 37.97 94 SER A N 1
ATOM 737 C CA . SER A 1 94 ? -7.684 -0.510 28.339 1.00 37.97 94 SER A CA 1
ATOM 738 C C . SER A 1 94 ? -8.100 -0.528 26.863 1.00 37.97 94 SER A C 1
ATOM 740 O O . SER A 1 94 ? -7.269 -0.732 25.993 1.00 37.97 94 SER A O 1
ATOM 742 N N . PHE A 1 95 ? -9.380 -0.312 26.547 1.00 39.75 95 PHE A N 1
ATOM 743 C CA . PHE A 1 95 ? -9.850 -0.285 25.150 1.00 39.75 95 PHE A CA 1
ATOM 744 C C . PHE A 1 95 ? -10.154 1.122 24.633 1.00 39.75 95 PHE A C 1
ATOM 746 O O . PHE A 1 95 ? -10.224 1.327 23.422 1.00 39.75 95 PHE A O 1
ATOM 753 N N . LEU A 1 96 ? -10.355 2.091 25.535 1.00 41.50 96 LEU A N 1
ATOM 754 C CA . LEU A 1 96 ? -10.796 3.443 25.181 1.00 41.50 96 LEU A CA 1
ATOM 755 C C . LEU A 1 96 ? -9.926 4.570 25.758 1.00 41.50 96 LEU A C 1
ATOM 757 O O . LEU A 1 96 ? -9.945 5.660 25.190 1.00 41.50 96 LEU A O 1
ATOM 761 N N . HIS A 1 97 ? -9.128 4.328 26.808 1.00 37.00 97 HIS A N 1
ATOM 762 C CA . HIS A 1 97 ? -8.054 5.249 27.223 1.00 37.00 97 HIS A CA 1
ATOM 763 C C . HIS A 1 97 ? -6.757 4.968 26.440 1.00 37.00 97 HIS A C 1
ATOM 765 O O . HIS A 1 97 ? -6.031 5.888 26.078 1.00 37.00 97 HIS A O 1
ATOM 771 N N . GLU A 1 98 ? -6.544 3.717 26.026 1.00 39.41 98 GLU A N 1
ATOM 772 C CA . GLU A 1 98 ? -5.522 3.318 25.053 1.00 39.41 98 GLU A CA 1
ATOM 773 C C . GLU A 1 98 ? -6.080 3.308 23.623 1.00 39.41 98 GLU A C 1
ATOM 775 O O . GLU A 1 98 ? -6.047 2.320 22.891 1.00 39.41 98 GLU A O 1
ATOM 780 N N . GLY A 1 99 ? -6.495 4.482 23.146 1.00 38.19 99 GLY A N 1
ATOM 781 C CA . GLY A 1 99 ? -6.653 4.745 21.707 1.00 38.19 99 GLY A CA 1
ATOM 782 C C . GLY A 1 99 ? -5.370 4.511 20.880 1.00 38.19 99 GLY A C 1
ATOM 783 O O . GLY A 1 99 ? -5.403 4.677 19.660 1.00 38.19 99 GLY A O 1
ATOM 784 N N . ALA A 1 100 ? -4.278 4.088 21.530 1.00 41.53 100 ALA A N 1
ATOM 785 C CA . ALA A 1 100 ? -3.041 3.539 20.986 1.00 41.53 100 ALA A CA 1
ATOM 786 C C . ALA A 1 100 ? -3.181 2.122 20.376 1.00 41.53 100 ALA A C 1
ATOM 788 O O . ALA A 1 100 ? -2.289 1.708 19.636 1.00 41.53 100 ALA A O 1
ATOM 789 N N . THR A 1 101 ? -4.295 1.417 20.617 1.00 46.94 101 THR A N 1
ATOM 790 C CA . THR A 1 101 ? -4.585 0.066 20.074 1.00 46.94 101 THR A CA 1
ATOM 791 C C . THR A 1 101 ? -5.619 0.084 18.941 1.00 46.94 101 THR A C 1
ATOM 793 O O . THR A 1 101 ? -5.958 -0.949 18.370 1.00 46.94 101 THR A O 1
ATOM 796 N N . SER A 1 102 ? -6.117 1.270 18.582 1.00 60.38 102 SER A N 1
ATOM 797 C CA . SER A 1 102 ? -6.939 1.476 17.388 1.00 60.38 102 SER A CA 1
ATOM 798 C C . SER A 1 102 ? -6.042 1.698 16.171 1.00 60.38 102 SER A C 1
ATOM 800 O O . SER A 1 102 ? -4.955 2.261 16.299 1.00 60.38 102 SER A O 1
ATOM 802 N N . LEU A 1 103 ? -6.509 1.337 14.975 1.00 59.81 103 LEU A N 1
ATOM 803 C CA . LEU A 1 103 ? -5.860 1.674 13.701 1.00 59.81 103 LEU A CA 1
ATOM 804 C C . LEU A 1 103 ? -5.420 3.153 13.634 1.00 59.81 103 LEU A C 1
ATOM 806 O O . LEU A 1 103 ? -4.404 3.475 13.038 1.00 59.81 103 LEU A O 1
ATOM 810 N N . CYS A 1 104 ? -6.126 4.052 14.330 1.00 56.50 104 CYS A N 1
ATOM 811 C CA . CYS A 1 104 ? -5.752 5.459 14.468 1.00 56.50 104 CYS A CA 1
ATOM 812 C C . CYS A 1 104 ? -4.432 5.683 15.225 1.00 56.50 104 CYS A C 1
ATOM 814 O O . CYS A 1 104 ? -3.674 6.572 14.856 1.00 56.50 104 CYS A O 1
ATOM 816 N N . GLY A 1 105 ? -4.185 4.931 16.301 1.00 62.75 105 GLY A N 1
ATOM 817 C CA . GLY A 1 105 ? -2.942 4.993 17.071 1.00 62.75 105 GLY A CA 1
ATOM 818 C C . GLY A 1 105 ? -1.771 4.394 16.299 1.00 62.75 105 GLY A C 1
ATOM 819 O O . GLY A 1 105 ? -0.662 4.917 16.365 1.00 62.75 105 GLY A O 1
ATOM 820 N N . LEU A 1 106 ? -2.037 3.353 15.507 1.00 71.44 106 LEU A N 1
ATOM 821 C CA . LEU A 1 106 ? -1.079 2.841 14.535 1.00 71.44 106 LEU A CA 1
ATOM 822 C C . LEU A 1 106 ? -0.750 3.904 13.477 1.00 71.44 106 LEU A C 1
ATOM 824 O O . LEU A 1 106 ? 0.416 4.247 13.342 1.00 71.44 106 LEU A O 1
ATOM 828 N N . ILE A 1 107 ? -1.750 4.462 12.782 1.00 72.06 107 ILE A N 1
ATOM 829 C CA . ILE A 1 107 ? -1.541 5.494 11.751 1.00 72.06 107 ILE A CA 1
ATOM 830 C C . ILE A 1 107 ? -0.758 6.672 12.331 1.00 72.06 107 ILE A C 1
ATOM 832 O O . ILE A 1 107 ? 0.253 7.043 11.759 1.00 72.06 107 ILE A O 1
ATOM 836 N N . ALA A 1 108 ? -1.129 7.179 13.512 1.00 68.31 108 ALA A N 1
ATOM 837 C CA . ALA A 1 108 ? -0.393 8.267 14.157 1.00 68.31 108 ALA A CA 1
ATOM 838 C C . ALA A 1 108 ? 1.091 7.921 14.379 1.00 68.31 108 ALA A C 1
ATOM 840 O O . ALA A 1 108 ? 1.959 8.732 14.070 1.00 68.31 108 ALA A O 1
ATOM 841 N N . LYS A 1 109 ? 1.393 6.704 14.855 1.00 76.31 109 LYS A N 1
ATOM 842 C CA . LYS A 1 109 ? 2.779 6.234 15.012 1.00 76.31 109 LYS A CA 1
ATOM 843 C C . LYS A 1 109 ? 3.504 6.089 13.673 1.00 76.31 109 LYS A C 1
ATOM 845 O O . LYS A 1 109 ? 4.697 6.364 13.612 1.00 76.31 109 LYS A O 1
ATOM 850 N N . LEU A 1 110 ? 2.815 5.669 12.613 1.00 81.69 110 LEU A N 1
ATOM 851 C CA . LEU A 1 110 ? 3.385 5.548 11.270 1.00 81.69 110 LEU A CA 1
ATOM 852 C C . LEU A 1 110 ? 3.647 6.932 10.640 1.00 81.69 110 LEU A C 1
ATOM 854 O O . LEU A 1 110 ? 4.703 7.159 10.051 1.00 81.69 110 LEU A O 1
ATOM 858 N N . THR A 1 111 ? 2.748 7.897 10.829 1.00 80.12 111 THR A N 1
ATOM 859 C CA . THR A 1 111 ? 2.924 9.294 10.404 1.00 80.12 111 THR A CA 1
ATOM 860 C C . THR A 1 111 ? 4.093 9.965 11.134 1.00 80.12 111 THR A C 1
ATOM 862 O O . THR A 1 111 ? 4.791 10.779 10.543 1.00 80.12 111 THR A O 1
ATOM 865 N N . THR A 1 112 ? 4.383 9.597 12.387 1.00 79.25 112 THR A N 1
ATOM 866 C CA . THR A 1 112 ? 5.545 10.122 13.134 1.00 79.25 112 THR A CA 1
ATOM 867 C C . THR A 1 112 ? 6.807 9.255 13.031 1.00 79.25 112 THR A C 1
ATOM 869 O O . THR A 1 112 ? 7.856 9.633 13.555 1.00 79.25 112 THR A O 1
ATOM 872 N N . GLY A 1 113 ? 6.736 8.081 12.393 1.00 78.56 113 GLY A N 1
ATOM 873 C CA . GLY A 1 113 ? 7.847 7.127 12.313 1.00 78.56 113 GLY A CA 1
ATOM 874 C C . GLY A 1 113 ? 8.275 6.544 13.670 1.00 78.56 113 GLY A C 1
ATOM 875 O O . GLY A 1 113 ? 9.449 6.218 13.868 1.00 78.56 113 GLY A O 1
ATOM 876 N N . CYS A 1 114 ? 7.354 6.462 14.633 1.00 81.19 114 CYS A N 1
ATOM 877 C CA . CYS A 1 114 ? 7.584 5.851 15.941 1.00 81.19 114 CYS A CA 1
ATOM 878 C C . CYS A 1 114 ? 7.659 4.317 15.852 1.00 81.19 114 CYS A C 1
ATOM 880 O O . CYS A 1 114 ? 7.138 3.706 14.924 1.00 81.19 114 CYS A O 1
ATOM 882 N N . ASN A 1 115 ? 8.261 3.684 16.864 1.00 80.19 115 ASN A N 1
ATOM 883 C CA . ASN A 1 115 ? 8.307 2.225 16.971 1.00 80.19 115 ASN A CA 1
ATOM 884 C C . ASN A 1 115 ? 6.892 1.638 17.155 1.00 80.19 115 ASN A C 1
ATOM 886 O O . ASN A 1 115 ? 6.112 2.106 17.997 1.00 80.19 115 ASN A O 1
ATOM 890 N N . ILE A 1 116 ? 6.578 0.598 16.376 1.00 77.56 116 ILE A N 1
ATOM 891 C CA . ILE A 1 116 ? 5.272 -0.076 16.371 1.00 77.56 116 ILE A CA 1
ATOM 892 C C . ILE A 1 116 ? 5.319 -1.577 16.709 1.00 77.56 116 ILE A C 1
ATOM 894 O O . ILE A 1 116 ? 4.282 -2.234 16.619 1.00 77.56 116 ILE A O 1
ATOM 898 N N . ASN A 1 117 ? 6.446 -2.118 17.185 1.00 70.06 117 ASN A N 1
ATOM 899 C CA . ASN A 1 117 ? 6.610 -3.550 17.507 1.00 70.06 117 ASN A CA 1
ATOM 900 C C . ASN A 1 117 ? 5.641 -4.059 18.598 1.00 70.06 117 ASN A C 1
ATOM 902 O O . ASN A 1 117 ? 5.395 -5.255 18.705 1.00 70.06 117 ASN A O 1
ATOM 906 N N . GLY A 1 118 ? 5.054 -3.154 19.388 1.00 59.38 118 GLY A N 1
ATOM 907 C CA . GLY A 1 118 ? 4.024 -3.448 20.395 1.00 59.38 118 GLY A CA 1
ATOM 908 C C . GLY A 1 118 ? 2.584 -3.142 19.962 1.00 59.38 118 GLY A C 1
ATOM 909 O O . GLY A 1 118 ? 1.700 -3.078 20.809 1.00 59.38 118 GLY A O 1
ATOM 910 N N . THR A 1 119 ? 2.339 -2.845 18.683 1.00 63.31 119 THR A N 1
ATOM 911 C CA . THR A 1 119 ? 0.996 -2.487 18.191 1.00 63.31 119 THR A CA 1
ATOM 912 C C . THR A 1 119 ? 0.199 -3.706 17.748 1.00 63.31 119 THR A C 1
ATOM 914 O O . THR A 1 119 ? 0.748 -4.782 17.526 1.00 63.31 119 THR A O 1
ATOM 917 N N . ILE A 1 120 ? -1.114 -3.517 17.581 1.00 59.31 120 ILE A N 1
ATOM 918 C CA . ILE A 1 120 ? -2.053 -4.592 17.252 1.00 59.31 120 ILE A CA 1
ATOM 919 C C . ILE A 1 120 ? -1.661 -5.378 15.996 1.00 59.31 120 ILE A C 1
ATOM 921 O O . ILE A 1 120 ? -1.828 -6.589 16.009 1.00 59.31 120 ILE A O 1
ATOM 925 N N . ILE A 1 121 ? -1.067 -4.737 14.974 1.00 63.28 121 ILE A N 1
ATOM 926 C CA . ILE A 1 121 ? -0.598 -5.418 13.753 1.00 63.28 121 ILE A CA 1
ATOM 927 C C . ILE A 1 121 ? 0.430 -6.509 14.071 1.00 63.28 121 ILE A C 1
ATOM 929 O O . ILE A 1 121 ? 0.391 -7.564 13.455 1.00 63.28 121 ILE A O 1
ATOM 933 N N . GLY A 1 122 ? 1.293 -6.327 15.072 1.00 57.66 122 GLY A N 1
ATOM 934 C CA . GLY A 1 122 ? 2.277 -7.346 15.446 1.00 57.66 122 GLY A CA 1
ATOM 935 C C . GLY A 1 122 ? 1.667 -8.614 16.050 1.00 57.66 122 GLY A C 1
ATOM 936 O O . GLY A 1 122 ? 2.302 -9.662 16.004 1.00 57.66 122 GLY A O 1
ATOM 937 N N . TYR A 1 123 ? 0.433 -8.552 16.562 1.00 56.09 123 TYR A N 1
ATOM 938 C CA . TYR A 1 123 ? -0.172 -9.602 17.391 1.00 56.09 123 TYR A CA 1
ATOM 939 C C . TYR A 1 123 ? -1.456 -10.197 16.808 1.00 56.09 123 TYR A C 1
ATOM 94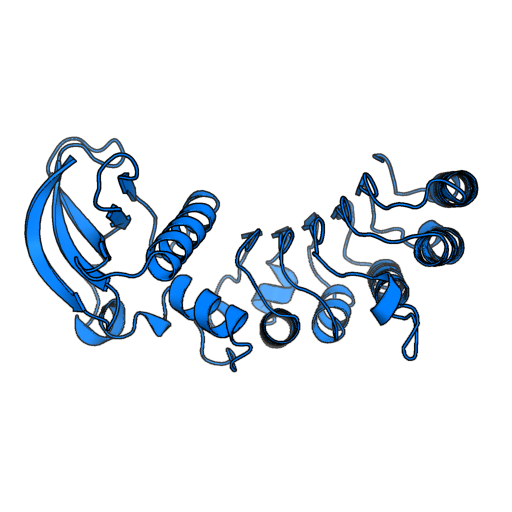1 O O . TYR A 1 123 ? -2.262 -10.756 17.549 1.00 56.09 123 TYR A O 1
ATOM 949 N N . ILE A 1 124 ? -1.678 -10.094 15.495 1.00 62.50 124 ILE A N 1
ATOM 950 C CA . ILE A 1 124 ? -2.912 -10.603 14.879 1.00 62.50 124 ILE A CA 1
ATOM 951 C C . ILE A 1 124 ? -2.772 -12.115 14.673 1.00 62.50 124 ILE A C 1
ATOM 953 O O . ILE A 1 124 ? -2.018 -12.525 13.790 1.00 62.50 124 ILE A O 1
ATOM 957 N N . PRO A 1 125 ? -3.473 -12.969 15.454 1.00 52.16 125 PRO A N 1
ATOM 958 C CA . PRO A 1 125 ? -3.173 -14.405 15.498 1.00 52.16 125 PRO A CA 1
ATOM 959 C C . PRO A 1 125 ? -3.486 -15.135 14.189 1.00 52.16 125 PRO A C 1
ATOM 961 O O . PRO A 1 125 ? -2.891 -16.166 13.906 1.00 52.16 125 PRO A O 1
ATOM 964 N N . GLN A 1 126 ? -4.412 -14.583 13.399 1.00 62.44 126 GLN A N 1
ATOM 965 C CA . GLN A 1 126 ? -4.806 -15.075 12.073 1.00 62.44 126 GLN A CA 1
ATOM 966 C C . GLN A 1 126 ? -4.139 -14.291 10.928 1.00 62.44 126 GLN A C 1
ATOM 968 O O . GLN A 1 126 ? -4.453 -14.513 9.761 1.00 62.44 126 GLN A O 1
ATOM 973 N N . GLY A 1 127 ? -3.247 -13.352 11.262 1.00 68.81 127 GLY A N 1
ATOM 974 C CA . GLY A 1 127 ? -2.665 -12.410 10.314 1.00 68.81 127 GLY A CA 1
ATOM 975 C C . GLY A 1 127 ? -3.686 -11.429 9.720 1.00 68.81 127 GLY A C 1
ATOM 976 O O . GLY A 1 127 ? -4.822 -11.320 10.186 1.00 68.81 127 GLY A O 1
ATOM 977 N N . LEU A 1 128 ? -3.263 -10.678 8.704 1.00 73.75 128 LEU A N 1
ATOM 978 C CA . LEU A 1 128 ? -4.122 -9.817 7.878 1.00 73.75 128 LEU A CA 1
ATOM 979 C C . LEU A 1 128 ? -4.188 -10.378 6.472 1.00 73.75 128 LEU A C 1
ATOM 981 O O . LEU A 1 128 ? -3.168 -10.842 5.993 1.00 73.75 128 LEU A O 1
ATOM 985 N N . LYS A 1 129 ? -5.332 -10.250 5.795 1.00 79.31 129 LYS A N 1
ATOM 986 C CA . LYS A 1 129 ? -5.426 -10.510 4.349 1.00 79.31 129 LYS A CA 1
ATOM 987 C C . LYS A 1 129 ? -5.194 -9.251 3.526 1.00 79.31 129 LYS A C 1
ATOM 989 O O . LYS A 1 129 ? -4.363 -9.249 2.628 1.00 79.31 129 LYS A O 1
ATOM 994 N N . LYS A 1 130 ? -5.886 -8.167 3.882 1.00 78.62 130 LYS A N 1
ATOM 995 C CA . LYS A 1 130 ? -5.821 -6.886 3.178 1.00 78.62 130 LYS A CA 1
ATOM 996 C C . LYS A 1 130 ? -5.501 -5.742 4.131 1.00 78.62 130 LYS A C 1
ATOM 998 O O . LYS A 1 130 ? -6.076 -5.670 5.218 1.00 78.62 130 LYS A O 1
ATOM 1003 N N . LEU A 1 131 ? -4.627 -4.836 3.706 1.00 82.12 131 LEU A N 1
ATOM 1004 C CA . LEU A 1 131 ? -4.335 -3.582 4.388 1.00 82.12 131 LEU A CA 1
ATOM 1005 C C . LEU A 1 131 ? -4.268 -2.444 3.368 1.00 82.12 131 LEU A C 1
ATOM 1007 O O . LEU A 1 131 ? -3.455 -2.480 2.455 1.00 82.12 131 LEU A O 1
ATOM 1011 N N . SER A 1 132 ? -5.088 -1.414 3.548 1.00 79.94 132 SER A N 1
ATOM 1012 C CA . SER A 1 132 ? -4.973 -0.156 2.807 1.00 79.94 132 SER A CA 1
ATOM 1013 C C . SER A 1 132 ? -4.699 0.968 3.799 1.00 79.94 132 SER A C 1
ATOM 1015 O O . SER A 1 132 ? -5.403 1.101 4.797 1.00 79.94 132 SER A O 1
ATOM 1017 N N . LEU A 1 133 ? -3.656 1.749 3.544 1.00 81.12 133 LEU A N 1
ATOM 1018 C CA . LEU A 1 133 ? -3.269 2.950 4.282 1.00 81.12 133 LEU A CA 1
ATOM 1019 C C . LEU A 1 133 ? -3.050 4.118 3.307 1.00 81.12 133 LEU A C 1
ATOM 1021 O O . LEU A 1 133 ? -2.199 4.980 3.529 1.00 81.12 133 LEU A O 1
ATOM 1025 N N . THR A 1 134 ? -3.811 4.133 2.217 1.00 81.38 134 THR A N 1
ATOM 1026 C CA . THR A 1 134 ? -3.752 5.140 1.153 1.00 81.38 134 THR A CA 1
ATOM 1027 C C . THR A 1 134 ? -4.071 6.532 1.701 1.00 81.38 134 THR A C 1
ATOM 1029 O O . THR A 1 134 ? -4.990 6.679 2.515 1.00 81.38 134 THR A O 1
ATOM 1032 N N . HIS A 1 135 ? -3.328 7.559 1.280 1.00 79.81 135 HIS A N 1
ATOM 1033 C CA . HIS A 1 135 ? -3.460 8.946 1.764 1.00 79.81 135 HIS A CA 1
ATOM 1034 C C . HIS A 1 135 ? -3.445 9.108 3.297 1.00 79.81 135 HIS A C 1
ATOM 1036 O O . HIS A 1 135 ? -4.167 9.944 3.850 1.00 79.81 135 HIS A O 1
ATOM 1042 N N . CYS A 1 136 ? -2.658 8.307 4.014 1.00 76.81 136 CYS A N 1
ATOM 1043 C CA . CYS A 1 136 ? -2.550 8.405 5.475 1.00 76.81 136 CYS A CA 1
ATOM 1044 C C . CYS A 1 136 ? -1.391 9.301 5.936 1.00 76.81 136 CYS A C 1
ATOM 1046 O O . CYS A 1 136 ? -1.042 9.299 7.120 1.00 76.81 136 CYS A O 1
ATOM 1048 N N . SER A 1 137 ? -0.776 10.055 5.018 1.00 81.56 137 SER A N 1
ATOM 1049 C CA . SER A 1 137 ? 0.394 10.900 5.290 1.00 81.56 137 SER A CA 1
ATOM 1050 C C . SER A 1 137 ? 1.538 10.118 5.954 1.00 81.56 137 SER A C 1
ATOM 1052 O O . SER A 1 137 ? 2.258 10.649 6.801 1.00 81.56 137 SER A O 1
ATOM 1054 N N . LEU A 1 138 ? 1.687 8.830 5.628 1.00 83.50 138 LEU A N 1
ATOM 1055 C CA . LEU A 1 138 ? 2.729 7.987 6.206 1.00 83.50 138 LEU A CA 1
ATOM 1056 C C . LEU A 1 138 ? 4.110 8.484 5.775 1.00 83.50 138 LEU A C 1
ATOM 1058 O O . LEU A 1 138 ? 4.294 8.943 4.649 1.00 83.50 138 LEU A O 1
ATOM 1062 N N . THR A 1 139 ? 5.088 8.358 6.669 1.00 84.25 139 THR A N 1
ATOM 1063 C CA . THR A 1 139 ? 6.494 8.663 6.371 1.00 84.25 139 THR A CA 1
ATOM 1064 C C . THR A 1 139 ? 7.242 7.408 5.928 1.00 84.25 139 THR A C 1
ATOM 1066 O O . THR A 1 139 ? 6.881 6.303 6.340 1.00 84.25 139 THR A O 1
ATOM 1069 N N . SER A 1 140 ? 8.350 7.577 5.197 1.00 81.19 140 SER A N 1
ATOM 1070 C CA . SER A 1 140 ? 9.348 6.527 4.918 1.00 81.19 140 SER A CA 1
ATOM 1071 C C . SER A 1 140 ? 9.654 5.662 6.144 1.00 81.19 140 SER A C 1
ATOM 1073 O O . SER A 1 140 ? 9.539 4.439 6.124 1.00 81.19 140 SER A O 1
ATOM 1075 N N . LYS A 1 141 ? 9.964 6.320 7.270 1.00 84.50 141 LYS A N 1
ATOM 1076 C CA . LYS A 1 141 ? 10.284 5.656 8.534 1.00 84.50 141 LYS A CA 1
ATOM 1077 C C . LYS A 1 141 ? 9.098 4.862 9.075 1.00 84.50 141 LYS A C 1
ATOM 1079 O O . LYS A 1 141 ? 9.287 3.749 9.549 1.00 84.50 141 LYS A O 1
ATOM 1084 N N . GLY A 1 142 ? 7.883 5.404 8.990 1.00 87.44 142 GLY A N 1
ATOM 1085 C CA . GLY A 1 142 ? 6.662 4.687 9.354 1.00 87.44 142 GLY A CA 1
ATOM 1086 C C . GLY A 1 142 ? 6.480 3.403 8.555 1.00 87.44 142 GLY A C 1
ATOM 1087 O O . GLY A 1 142 ? 6.264 2.345 9.135 1.00 87.44 142 GLY A O 1
ATOM 1088 N N . ILE A 1 143 ? 6.633 3.476 7.236 1.00 85.75 143 ILE A N 1
ATOM 1089 C CA . ILE A 1 143 ? 6.488 2.320 6.341 1.00 85.75 143 ILE A CA 1
ATOM 1090 C C . ILE A 1 143 ? 7.605 1.299 6.567 1.00 85.75 143 ILE A C 1
ATOM 1092 O O . ILE A 1 143 ? 7.335 0.098 6.600 1.00 85.75 143 ILE A O 1
ATOM 1096 N N . SER A 1 144 ? 8.836 1.752 6.812 1.00 85.81 144 SER A N 1
ATOM 1097 C CA . SER A 1 144 ? 9.954 0.883 7.195 1.00 85.81 144 SER A CA 1
ATOM 1098 C C . SER A 1 144 ? 9.655 0.146 8.511 1.00 85.81 144 SER A C 1
ATOM 1100 O O . SER A 1 144 ? 9.839 -1.068 8.589 1.00 85.81 144 SER A O 1
ATOM 1102 N N . GLN A 1 145 ? 9.083 0.825 9.515 1.00 88.00 145 GLN A N 1
ATOM 1103 C CA . GLN A 1 145 ? 8.633 0.188 10.761 1.00 88.00 145 GLN A CA 1
ATOM 1104 C C . GLN A 1 145 ? 7.458 -0.782 10.546 1.00 88.00 145 GLN A C 1
ATOM 1106 O O . GLN A 1 145 ? 7.436 -1.855 11.143 1.00 88.00 145 GLN A O 1
ATOM 1111 N N . LEU A 1 146 ? 6.498 -0.442 9.681 1.00 87.56 146 LEU A N 1
ATOM 1112 C CA . LEU A 1 146 ? 5.374 -1.320 9.333 1.00 87.56 146 LEU A CA 1
ATOM 1113 C C . LEU A 1 146 ? 5.869 -2.612 8.690 1.00 87.56 146 LEU A C 1
ATOM 1115 O O . LEU A 1 146 ? 5.526 -3.706 9.132 1.00 87.56 146 LEU A O 1
ATOM 1119 N N . SER A 1 147 ? 6.748 -2.464 7.706 1.00 87.19 147 SER A N 1
ATOM 1120 C CA . SER A 1 147 ? 7.372 -3.577 7.002 1.00 87.19 147 SER A CA 1
ATOM 1121 C C . SER A 1 147 ? 8.227 -4.415 7.951 1.00 87.19 147 SER A C 1
ATOM 1123 O O . SER A 1 147 ? 8.205 -5.640 7.891 1.00 87.19 147 SER A O 1
ATOM 1125 N N . HIS A 1 148 ? 8.942 -3.789 8.890 1.00 87.81 148 HIS A N 1
ATOM 1126 C CA . HIS A 1 148 ? 9.674 -4.508 9.931 1.00 87.81 148 HIS A CA 1
ATOM 1127 C C . HIS A 1 148 ? 8.745 -5.393 10.779 1.00 87.81 148 HIS A C 1
ATOM 1129 O O . HIS A 1 148 ? 9.057 -6.560 11.000 1.00 87.81 148 HIS A O 1
ATOM 1135 N N . VAL A 1 149 ? 7.570 -4.900 11.184 1.00 85.75 149 VAL A N 1
ATOM 1136 C CA . VAL A 1 149 ? 6.587 -5.720 11.914 1.00 85.75 149 VAL A CA 1
ATOM 1137 C C . VAL A 1 149 ? 6.059 -6.876 11.062 1.00 85.75 149 VAL A C 1
ATOM 1139 O O . VAL A 1 149 ? 5.895 -7.979 11.585 1.00 85.75 149 VAL A O 1
ATOM 1142 N N . PHE A 1 150 ? 5.844 -6.671 9.759 1.00 86.69 150 PHE A N 1
ATOM 1143 C CA . PHE A 1 150 ? 5.455 -7.760 8.857 1.00 86.69 150 PHE A CA 1
ATOM 1144 C C . PHE A 1 150 ? 6.514 -8.864 8.805 1.00 86.69 150 PHE A C 1
ATOM 1146 O O . PHE A 1 150 ? 6.167 -10.036 8.913 1.00 86.69 150 PHE A O 1
ATOM 1153 N N . ASN A 1 151 ? 7.797 -8.491 8.745 1.00 84.50 151 ASN A N 1
ATOM 1154 C CA . ASN A 1 151 ? 8.923 -9.430 8.763 1.00 84.50 151 ASN A CA 1
ATOM 1155 C C . ASN A 1 151 ? 9.036 -10.227 10.077 1.00 84.50 151 ASN A C 1
ATOM 1157 O O . ASN A 1 151 ? 9.532 -11.351 10.079 1.00 84.50 151 ASN A O 1
ATOM 1161 N N . LEU A 1 152 ? 8.605 -9.658 11.207 1.00 83.62 152 LEU A N 1
ATOM 1162 C CA . LEU A 1 152 ? 8.643 -10.340 12.507 1.00 83.62 152 LEU A CA 1
ATOM 1163 C C . LEU A 1 152 ? 7.457 -11.293 12.718 1.00 83.62 152 LEU A C 1
ATOM 1165 O O . LEU A 1 152 ? 7.559 -12.240 13.500 1.00 83.62 152 LEU A O 1
ATOM 1169 N N . ASN A 1 153 ? 6.332 -11.059 12.038 1.00 76.44 153 ASN A N 1
ATOM 1170 C CA . ASN A 1 153 ? 5.122 -11.856 12.188 1.00 76.44 153 ASN A CA 1
ATOM 1171 C C . ASN A 1 153 ? 4.972 -12.851 11.023 1.00 76.44 153 ASN A C 1
ATOM 1173 O O . ASN A 1 153 ? 4.468 -12.525 9.945 1.00 76.44 153 ASN A O 1
ATOM 1177 N N . ARG A 1 154 ? 5.358 -14.110 11.278 1.00 80.25 154 ARG A N 1
ATOM 1178 C CA . ARG A 1 154 ? 5.263 -15.203 10.292 1.00 80.25 154 ARG A CA 1
ATOM 1179 C C . ARG A 1 154 ? 3.846 -15.411 9.756 1.00 80.25 154 ARG A C 1
ATOM 1181 O O . ARG A 1 154 ? 3.701 -15.760 8.591 1.00 80.25 154 ARG A O 1
ATOM 1188 N N . THR A 1 155 ? 2.817 -15.186 10.573 1.00 79.75 155 THR A N 1
ATOM 1189 C CA . THR A 1 155 ? 1.424 -15.319 10.135 1.00 79.75 155 THR A CA 1
ATOM 1190 C C . THR A 1 155 ? 1.069 -14.243 9.112 1.00 79.75 155 THR A C 1
ATOM 1192 O O . THR A 1 155 ? 0.472 -14.562 8.096 1.00 79.75 155 THR A O 1
ATOM 1195 N N . ILE A 1 156 ? 1.488 -12.989 9.325 1.00 81.62 156 ILE A N 1
ATOM 1196 C CA . ILE A 1 156 ? 1.273 -11.900 8.353 1.00 81.62 156 ILE A CA 1
ATOM 1197 C C . ILE A 1 156 ? 2.021 -12.153 7.048 1.00 81.62 156 ILE A C 1
ATOM 1199 O O . ILE A 1 156 ? 1.497 -11.863 5.976 1.00 81.62 156 ILE A O 1
ATOM 1203 N N . THR A 1 157 ? 3.228 -12.710 7.133 1.00 81.25 157 THR A N 1
ATOM 1204 C CA . THR A 1 157 ? 4.040 -13.031 5.951 1.00 81.25 157 THR A CA 1
ATOM 1205 C C . THR A 1 157 ? 3.308 -13.954 4.984 1.00 81.25 157 THR A C 1
ATOM 1207 O O . THR A 1 157 ? 3.372 -13.747 3.778 1.00 81.25 157 THR A O 1
ATOM 1210 N N . THR A 1 158 ? 2.544 -14.917 5.496 1.00 82.88 158 THR A N 1
ATOM 1211 C CA . THR A 1 158 ? 1.803 -15.867 4.660 1.00 82.88 158 THR A CA 1
ATOM 1212 C C . THR A 1 158 ? 0.330 -15.511 4.467 1.00 82.88 158 THR A C 1
ATOM 1214 O O . THR A 1 158 ? -0.309 -16.072 3.578 1.00 82.88 158 THR A O 1
ATOM 1217 N N . SER A 1 159 ? -0.230 -14.592 5.260 1.00 81.56 159 SER A N 1
ATOM 1218 C CA . SER A 1 159 ? -1.648 -14.228 5.179 1.00 81.56 159 SER A CA 1
ATOM 1219 C C . SER A 1 159 ? -1.930 -12.980 4.343 1.00 81.56 159 SER A C 1
ATOM 1221 O O . SER A 1 159 ? -3.019 -12.889 3.775 1.00 81.56 159 SER A O 1
ATOM 1223 N N . LEU A 1 160 ? -1.018 -11.997 4.339 1.00 84.69 160 LEU A N 1
ATOM 1224 C CA . LEU A 1 160 ? -1.244 -10.694 3.712 1.00 84.69 160 LEU A CA 1
ATOM 1225 C C . LEU A 1 160 ? -1.044 -10.830 2.210 1.00 84.69 160 LEU A C 1
ATOM 1227 O O . LEU A 1 160 ? 0.047 -11.158 1.756 1.00 84.69 160 LEU A O 1
ATOM 1231 N N . ASN A 1 161 ? -2.113 -10.572 1.461 1.00 86.94 161 ASN A N 1
ATOM 1232 C CA . ASN A 1 161 ? -2.123 -10.676 0.008 1.00 86.94 161 ASN A CA 1
ATOM 1233 C C . ASN A 1 161 ? -2.424 -9.352 -0.706 1.00 86.94 161 ASN A C 1
ATOM 1235 O O . ASN A 1 161 ? -2.175 -9.233 -1.902 1.00 86.94 161 ASN A O 1
ATOM 1239 N N . TYR A 1 162 ? -2.907 -8.348 0.026 1.00 88.56 162 TYR A N 1
ATOM 1240 C CA . TYR A 1 162 ? -3.204 -7.019 -0.495 1.00 88.56 162 TYR A CA 1
ATOM 1241 C C . TYR A 1 162 ? -2.587 -5.961 0.415 1.00 88.56 162 TYR A C 1
ATOM 1243 O O . TYR A 1 162 ? -2.953 -5.858 1.594 1.00 88.56 162 TYR A O 1
ATOM 1251 N N . LEU A 1 163 ? -1.702 -5.137 -0.142 1.00 87.81 163 LEU A N 1
ATOM 1252 C CA . LEU A 1 163 ? -1.195 -3.934 0.507 1.00 87.81 163 LEU A CA 1
ATOM 1253 C C . LEU A 1 163 ? -1.364 -2.741 -0.416 1.00 87.81 163 LEU A C 1
ATOM 1255 O O . LEU A 1 163 ? -0.831 -2.714 -1.517 1.00 87.81 163 LEU A O 1
ATOM 1259 N N . ASN A 1 164 ? -2.050 -1.726 0.080 1.00 86.06 164 ASN A N 1
ATOM 1260 C CA . ASN A 1 164 ? -2.117 -0.438 -0.576 1.00 86.06 164 ASN A CA 1
ATOM 1261 C C . ASN A 1 164 ? -1.547 0.623 0.370 1.00 86.06 164 ASN A C 1
ATOM 1263 O O . ASN A 1 164 ? -2.088 0.853 1.453 1.00 86.06 164 ASN A O 1
ATOM 1267 N N . ILE A 1 165 ? -0.441 1.243 -0.024 1.00 86.75 165 ILE A N 1
ATOM 1268 C CA . ILE A 1 165 ? 0.223 2.333 0.699 1.00 86.75 165 ILE A CA 1
ATOM 1269 C C . ILE A 1 165 ? 0.429 3.553 -0.210 1.00 86.75 165 ILE A C 1
ATOM 1271 O O . ILE A 1 165 ? 1.289 4.384 0.093 1.00 86.75 165 ILE A O 1
ATOM 1275 N N . SER A 1 166 ? -0.363 3.687 -1.276 1.00 85.12 166 SER A N 1
ATOM 1276 C CA . SER A 1 166 ? -0.278 4.811 -2.210 1.00 85.12 166 SER A CA 1
ATOM 1277 C C . SER A 1 166 ? -0.623 6.154 -1.580 1.00 85.12 166 SER A C 1
ATOM 1279 O O . SER A 1 166 ? -1.142 6.249 -0.459 1.00 85.12 166 SER A O 1
ATOM 1281 N N . ASP A 1 167 ? -0.256 7.222 -2.283 1.00 82.94 167 ASP A N 1
ATOM 1282 C CA . ASP A 1 167 ? -0.468 8.607 -1.872 1.00 82.94 167 ASP A CA 1
ATOM 1283 C C . ASP A 1 167 ? 0.089 8.922 -0.474 1.00 82.94 167 ASP A C 1
ATOM 1285 O O . ASP A 1 167 ? -0.466 9.705 0.306 1.00 82.94 167 ASP A O 1
ATOM 1289 N N . ASN A 1 168 ? 1.201 8.274 -0.128 1.00 81.38 168 ASN A N 1
ATOM 1290 C CA . ASN A 1 168 ? 1.961 8.533 1.087 1.00 81.38 168 ASN A CA 1
ATOM 1291 C C . ASN A 1 168 ? 3.316 9.162 0.763 1.00 81.38 168 ASN A C 1
ATOM 1293 O O . ASN A 1 168 ? 3.753 9.242 -0.379 1.00 81.38 168 ASN A O 1
ATOM 1297 N N . ASN A 1 169 ? 4.010 9.626 1.797 1.00 72.38 169 ASN A N 1
ATOM 1298 C CA . ASN A 1 169 ? 5.274 10.329 1.655 1.00 72.38 169 ASN A CA 1
ATOM 1299 C C . ASN A 1 169 ? 6.463 9.364 1.830 1.00 72.38 169 ASN A C 1
ATOM 1301 O O . ASN A 1 169 ? 7.195 9.431 2.825 1.00 72.38 169 ASN A O 1
ATOM 1305 N N . ILE A 1 170 ? 6.626 8.446 0.875 1.00 72.50 170 ILE A N 1
ATOM 1306 C CA . ILE A 1 170 ? 7.758 7.508 0.806 1.00 72.50 170 ILE A CA 1
ATOM 1307 C C . ILE A 1 170 ? 8.901 8.185 0.050 1.00 72.50 170 ILE A C 1
ATOM 1309 O O . ILE A 1 170 ? 8.908 8.275 -1.171 1.00 72.50 170 ILE A O 1
ATOM 1313 N N . LYS A 1 171 ? 9.851 8.722 0.807 1.00 62.19 171 LYS A N 1
ATOM 1314 C CA . LYS A 1 171 ? 11.011 9.452 0.287 1.00 62.19 171 LYS A CA 1
ATOM 1315 C C . LYS A 1 171 ? 12.301 8.628 0.307 1.00 62.19 171 LYS A C 1
ATOM 1317 O O . LYS A 1 171 ? 13.151 8.869 -0.530 1.00 62.19 171 LYS A O 1
ATOM 1322 N N . ASP A 1 172 ? 12.432 7.641 1.203 1.00 62.75 172 ASP A N 1
ATOM 1323 C CA . ASP A 1 172 ? 13.688 6.910 1.454 1.00 62.75 172 ASP A CA 1
ATOM 1324 C C . ASP A 1 172 ? 13.429 5.510 2.064 1.00 62.75 172 ASP A C 1
ATOM 1326 O O . ASP A 1 172 ? 12.341 5.250 2.573 1.00 62.75 172 ASP A O 1
ATOM 1330 N N . ASP A 1 173 ? 14.440 4.630 2.059 1.00 63.62 173 ASP A N 1
ATOM 1331 C CA . ASP A 1 173 ? 14.529 3.362 2.822 1.00 63.62 173 ASP A CA 1
ATOM 1332 C C . ASP A 1 173 ? 13.300 2.424 2.771 1.00 63.62 173 ASP A C 1
ATOM 1334 O O . ASP A 1 173 ? 12.567 2.232 3.746 1.00 63.62 173 ASP A O 1
ATOM 1338 N N . ILE A 1 174 ? 13.129 1.748 1.633 1.00 71.25 174 ILE A N 1
ATOM 1339 C CA . ILE A 1 174 ? 12.153 0.659 1.457 1.00 71.25 174 ILE A CA 1
ATOM 1340 C C . ILE A 1 174 ? 12.744 -0.732 1.741 1.00 71.25 174 ILE A C 1
ATOM 1342 O O . ILE A 1 174 ? 12.129 -1.742 1.410 1.00 71.25 174 ILE A O 1
ATOM 1346 N N . ASN A 1 175 ? 13.923 -0.829 2.364 1.00 75.62 175 ASN A N 1
ATOM 1347 C CA . ASN A 1 175 ? 14.633 -2.104 2.514 1.00 75.62 175 ASN A CA 1
ATOM 1348 C C . ASN A 1 175 ? 13.823 -3.150 3.283 1.00 75.62 175 ASN A C 1
ATOM 1350 O O . ASN A 1 175 ? 13.787 -4.313 2.895 1.00 75.6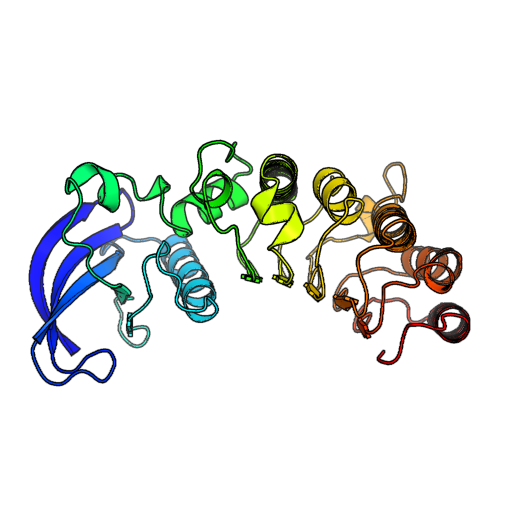2 175 ASN A O 1
ATOM 1354 N N . ASN A 1 176 ? 13.127 -2.744 4.347 1.00 82.12 176 ASN A N 1
ATOM 1355 C CA . ASN A 1 176 ? 12.264 -3.660 5.093 1.00 82.12 176 ASN A CA 1
ATOM 1356 C C . ASN A 1 176 ? 11.070 -4.144 4.259 1.00 82.12 176 ASN A C 1
ATOM 1358 O O . ASN A 1 176 ? 10.648 -5.288 4.428 1.00 82.12 176 ASN A O 1
ATOM 1362 N N . LEU A 1 177 ? 10.544 -3.301 3.363 1.00 83.56 177 LEU A N 1
ATOM 1363 C CA . LEU A 1 177 ? 9.481 -3.689 2.436 1.00 83.56 177 LEU A CA 1
ATOM 1364 C C . LEU A 1 177 ? 10.027 -4.674 1.397 1.00 83.56 177 LEU A C 1
ATOM 1366 O O . LEU A 1 177 ? 9.449 -5.737 1.211 1.00 83.56 177 LEU A O 1
ATOM 1370 N N . CYS A 1 178 ? 11.190 -4.394 0.805 1.00 80.56 178 CYS A N 1
ATOM 1371 C CA . CYS A 1 178 ? 11.873 -5.310 -0.112 1.00 80.56 178 CYS A CA 1
ATOM 1372 C C . CYS A 1 178 ? 12.195 -6.664 0.548 1.00 80.56 178 CYS A C 1
ATOM 1374 O O . CYS A 1 178 ? 11.921 -7.714 -0.027 1.00 80.56 178 CYS A O 1
ATOM 1376 N N . ASN A 1 179 ? 12.710 -6.659 1.782 1.00 80.38 179 ASN A N 1
ATOM 1377 C CA . ASN A 1 179 ? 12.994 -7.874 2.555 1.00 80.38 179 ASN A CA 1
ATOM 1378 C C . ASN A 1 179 ? 11.740 -8.712 2.806 1.00 80.38 179 ASN A C 1
ATOM 1380 O O . ASN A 1 179 ? 11.813 -9.939 2.799 1.00 80.38 179 ASN A O 1
ATOM 1384 N N . TYR A 1 180 ? 10.607 -8.050 3.022 1.00 83.69 180 TYR A N 1
ATOM 1385 C CA . TYR A 1 180 ? 9.322 -8.709 3.178 1.00 83.69 180 TYR A CA 1
ATOM 1386 C C . TYR A 1 180 ? 8.832 -9.303 1.849 1.00 83.69 180 TYR A C 1
ATOM 1388 O O . TYR A 1 180 ? 8.467 -10.476 1.786 1.00 83.69 180 TYR A O 1
ATOM 1396 N N . LEU A 1 181 ? 8.914 -8.531 0.761 1.00 82.75 181 LEU A N 1
ATOM 1397 C CA . LEU A 1 181 ? 8.517 -8.963 -0.582 1.00 82.75 181 LEU A CA 1
ATOM 1398 C C . LEU A 1 181 ? 9.388 -10.097 -1.138 1.00 82.75 181 LEU A C 1
ATOM 1400 O O . LEU A 1 181 ? 8.908 -10.871 -1.960 1.00 82.75 181 LEU A O 1
ATOM 1404 N N . ARG A 1 182 ? 10.645 -10.213 -0.689 1.00 80.31 182 ARG A N 1
ATOM 1405 C CA . ARG A 1 182 ? 11.563 -11.308 -1.043 1.00 80.31 182 ARG A CA 1
ATOM 1406 C C . ARG A 1 182 ? 11.229 -12.628 -0.334 1.00 80.31 182 ARG A C 1
ATOM 1408 O O . ARG A 1 182 ? 11.658 -13.684 -0.792 1.00 80.31 182 ARG A O 1
ATOM 1415 N N . GLN A 1 183 ? 10.531 -12.593 0.799 1.00 79.75 183 GLN A N 1
ATOM 1416 C CA . GLN A 1 183 ? 10.167 -13.812 1.527 1.00 79.75 183 GLN A CA 1
ATOM 1417 C C . GLN A 1 183 ? 9.038 -14.570 0.821 1.00 79.75 183 GLN A C 1
ATOM 1419 O O . GLN A 1 183 ? 8.254 -13.948 0.111 1.00 79.75 183 GLN A O 1
ATOM 1424 N N . PRO A 1 184 ? 8.895 -15.890 1.054 1.00 77.62 184 PRO A N 1
ATOM 1425 C CA . PRO A 1 184 ? 7.705 -16.634 0.654 1.00 77.62 184 PRO A CA 1
ATOM 1426 C C . PRO A 1 184 ? 6.441 -15.986 1.231 1.00 77.62 184 PRO A C 1
ATOM 1428 O O . PRO A 1 184 ? 6.172 -16.093 2.429 1.00 77.62 184 PRO A O 1
ATOM 1431 N N . ASN A 1 185 ? 5.681 -15.300 0.384 1.00 80.69 185 ASN A N 1
ATOM 1432 C CA . ASN A 1 185 ? 4.452 -14.610 0.755 1.00 80.69 185 ASN A CA 1
ATOM 1433 C C . ASN A 1 185 ? 3.342 -14.911 -0.263 1.00 80.69 185 ASN A C 1
ATOM 1435 O O . ASN A 1 185 ? 3.577 -15.547 -1.289 1.00 80.69 185 ASN A O 1
ATOM 1439 N N . THR A 1 186 ? 2.114 -14.501 0.050 1.00 78.06 186 THR A N 1
ATOM 1440 C CA . THR A 1 186 ? 0.922 -14.753 -0.778 1.00 78.06 186 THR A CA 1
ATOM 1441 C C . THR A 1 186 ? 0.424 -13.488 -1.476 1.00 78.06 186 THR A C 1
ATOM 1443 O O . THR A 1 186 ? -0.758 -13.387 -1.797 1.00 78.06 186 THR A O 1
ATOM 1446 N N . PHE A 1 187 ? 1.311 -12.510 -1.697 1.00 85.06 187 PHE A N 1
ATOM 1447 C CA . PHE A 1 187 ? 0.950 -11.235 -2.313 1.00 85.06 187 PHE A CA 1
ATOM 1448 C C . PHE A 1 187 ? 0.330 -11.403 -3.692 1.00 85.06 187 PHE A C 1
ATOM 1450 O O . PHE A 1 187 ? 0.902 -12.054 -4.553 1.00 85.06 187 PHE A O 1
ATOM 1457 N N . THR A 1 188 ? -0.808 -10.755 -3.901 1.00 89.25 188 THR A N 1
ATOM 1458 C CA . THR A 1 188 ? -1.462 -10.640 -5.208 1.00 89.25 188 THR A CA 1
ATOM 1459 C C . THR A 1 188 ? -1.677 -9.183 -5.600 1.00 89.25 188 THR A C 1
ATOM 1461 O O . THR A 1 188 ? -1.924 -8.906 -6.762 1.00 89.25 188 THR A O 1
ATOM 1464 N N . TYR A 1 189 ? -1.568 -8.236 -4.660 1.00 90.00 189 TYR A N 1
ATOM 1465 C CA . TYR A 1 189 ? -1.757 -6.814 -4.937 1.00 90.00 189 TYR A CA 1
ATOM 1466 C C . TYR A 1 189 ? -0.825 -5.934 -4.096 1.00 90.00 189 TYR A C 1
ATOM 1468 O O . TYR A 1 189 ? -0.815 -6.025 -2.860 1.00 90.00 189 TYR A O 1
ATOM 1476 N N . LEU A 1 190 ? -0.079 -5.054 -4.765 1.00 89.62 190 LEU A N 1
ATOM 1477 C CA . LEU A 1 190 ? 0.750 -4.018 -4.158 1.00 89.62 190 LEU A CA 1
ATOM 1478 C C . LEU A 1 190 ? 0.534 -2.684 -4.876 1.00 89.62 190 LEU A C 1
ATOM 1480 O O . LEU A 1 190 ? 0.887 -2.546 -6.042 1.00 89.62 190 LEU A O 1
ATOM 1484 N N . ASP A 1 191 ? 0.035 -1.693 -4.144 1.00 87.69 191 ASP A N 1
ATOM 1485 C CA . ASP A 1 191 ? -0.096 -0.322 -4.637 1.00 87.69 191 ASP A CA 1
ATOM 1486 C C . ASP A 1 191 ? 0.828 0.624 -3.860 1.00 87.69 191 ASP A C 1
ATOM 1488 O O . ASP A 1 191 ? 0.721 0.780 -2.634 1.00 87.69 191 ASP A O 1
ATOM 1492 N N . ILE A 1 192 ? 1.760 1.217 -4.606 1.00 85.31 192 ILE A N 1
ATOM 1493 C CA . ILE A 1 192 ? 2.732 2.224 -4.179 1.00 85.31 192 ILE A CA 1
ATOM 1494 C C . ILE A 1 192 ? 2.659 3.477 -5.072 1.00 85.31 192 ILE A C 1
ATOM 1496 O O . ILE A 1 192 ? 3.652 4.196 -5.201 1.00 85.31 192 ILE A O 1
ATOM 1500 N N . GLY A 1 193 ? 1.514 3.730 -5.712 1.00 82.19 193 GLY A N 1
ATOM 1501 C CA . GLY A 1 193 ? 1.280 4.890 -6.571 1.00 82.19 193 GLY A CA 1
ATOM 1502 C C . GLY A 1 193 ? 1.195 6.224 -5.818 1.00 82.19 193 GLY A C 1
ATOM 1503 O O . GLY A 1 193 ? 1.069 6.267 -4.591 1.00 82.19 193 GLY A O 1
ATOM 1504 N N . GLY A 1 194 ? 1.295 7.339 -6.544 1.00 73.81 194 GLY A N 1
ATOM 1505 C CA . GLY A 1 194 ? 1.076 8.697 -6.019 1.00 73.81 194 GLY A CA 1
ATOM 1506 C C . GLY A 1 194 ? 2.012 9.101 -4.875 1.00 73.81 194 GLY A C 1
ATOM 1507 O O . GLY A 1 194 ? 1.727 10.021 -4.100 1.00 73.81 194 GLY A O 1
ATOM 1508 N N . VAL A 1 195 ? 3.137 8.407 -4.716 1.00 66.88 195 VAL A N 1
ATOM 1509 C CA . VAL A 1 195 ? 4.095 8.700 -3.662 1.00 66.88 195 VAL A CA 1
ATOM 1510 C C . VAL A 1 195 ? 4.782 10.008 -4.027 1.00 66.88 195 VAL A C 1
ATOM 1512 O O . VAL A 1 195 ? 5.616 10.066 -4.928 1.00 66.88 195 VAL A O 1
ATOM 1515 N N . ASN A 1 196 ? 4.391 11.083 -3.336 1.00 52.38 196 ASN A N 1
ATOM 1516 C CA . ASN A 1 196 ? 4.788 12.459 -3.629 1.00 52.38 196 ASN A CA 1
ATOM 1517 C C . ASN A 1 196 ? 6.263 12.702 -3.260 1.00 52.38 196 ASN A C 1
ATOM 1519 O O . ASN A 1 196 ? 6.607 13.369 -2.279 1.00 52.38 196 ASN A O 1
ATOM 1523 N N . ALA A 1 197 ? 7.152 12.101 -4.034 1.00 48.19 197 ALA A N 1
ATOM 1524 C CA . ALA A 1 197 ? 8.566 12.366 -4.039 1.00 48.19 197 ALA A CA 1
ATOM 1525 C C . ALA A 1 197 ? 8.858 13.189 -5.294 1.00 48.19 197 ALA A C 1
ATOM 1527 O O . ALA A 1 197 ? 8.559 12.788 -6.419 1.00 48.19 197 ALA A O 1
ATOM 1528 N N . THR A 1 198 ? 9.506 14.340 -5.116 1.00 42.94 198 THR A N 1
ATOM 1529 C CA . THR A 1 198 ? 10.367 14.902 -6.159 1.00 42.94 198 THR A CA 1
ATOM 1530 C C . THR A 1 198 ? 11.510 13.902 -6.344 1.00 42.94 198 THR A C 1
ATOM 1532 O O . THR A 1 198 ? 12.605 14.068 -5.809 1.00 42.94 198 THR A O 1
ATOM 1535 N N . LEU A 1 199 ? 11.206 12.791 -7.016 1.00 48.97 199 LEU A N 1
ATOM 1536 C CA . LEU A 1 199 ? 12.090 11.652 -7.227 1.00 48.97 199 LEU A CA 1
ATOM 1537 C C . LEU A 1 199 ? 13.380 12.083 -7.946 1.00 48.97 199 LEU A C 1
ATOM 1539 O O . LEU A 1 199 ? 14.414 11.456 -7.782 1.00 48.97 199 LEU A O 1
ATOM 1543 N N . GLU A 1 200 ? 13.365 13.235 -8.616 1.00 39.53 200 GLU A N 1
ATOM 1544 C CA . GLU A 1 200 ? 14.515 13.912 -9.224 1.00 39.53 200 GLU A CA 1
ATOM 1545 C C . GLU A 1 200 ? 15.686 14.214 -8.257 1.00 39.53 200 GLU A C 1
ATOM 1547 O O . GLU A 1 200 ? 16.842 14.202 -8.678 1.00 39.53 200 GLU A O 1
ATOM 1552 N N . LEU A 1 201 ? 15.429 14.454 -6.960 1.00 35.69 201 LEU A N 1
ATOM 1553 C CA . LEU A 1 201 ? 16.481 14.724 -5.957 1.00 35.69 201 LEU A CA 1
ATOM 1554 C C . LEU A 1 201 ? 16.969 13.454 -5.241 1.00 35.69 201 LEU A C 1
ATOM 1556 O O . LEU A 1 201 ? 18.140 13.368 -4.875 1.00 35.69 201 LEU A O 1
ATOM 1560 N N . ILE A 1 202 ? 16.097 12.453 -5.101 1.00 38.34 202 ILE A N 1
ATOM 1561 C CA . ILE A 1 202 ? 16.421 11.133 -4.534 1.00 38.34 202 ILE A CA 1
ATOM 1562 C C . ILE A 1 202 ? 17.188 10.284 -5.560 1.00 38.34 202 ILE A C 1
ATOM 1564 O O . ILE A 1 202 ? 18.102 9.553 -5.193 1.00 38.34 202 ILE A O 1
ATOM 1568 N N . PHE A 1 203 ? 16.910 10.456 -6.859 1.00 44.66 203 PHE A N 1
ATOM 1569 C CA . PHE A 1 203 ? 17.627 9.758 -7.930 1.00 44.66 203 PHE A CA 1
ATOM 1570 C C . PHE A 1 203 ? 19.057 10.270 -8.182 1.00 44.66 203 PHE A C 1
ATOM 1572 O O . PHE A 1 203 ? 19.848 9.606 -8.857 1.00 44.66 203 PHE A O 1
ATOM 1579 N N . ASN A 1 204 ? 19.401 11.447 -7.650 1.00 37.59 204 ASN A N 1
ATOM 1580 C CA . ASN A 1 204 ? 20.719 12.065 -7.814 1.00 37.59 204 ASN A CA 1
ATOM 1581 C C . ASN A 1 204 ? 21.637 11.881 -6.595 1.00 37.59 204 ASN A C 1
ATOM 1583 O O . ASN A 1 204 ? 22.860 11.878 -6.743 1.00 37.59 204 ASN A O 1
ATOM 1587 N N . ALA A 1 205 ? 21.088 11.702 -5.392 1.00 33.72 205 ALA A N 1
ATOM 1588 C CA . ALA A 1 205 ? 21.879 11.598 -4.172 1.00 33.72 205 ALA A CA 1
ATOM 1589 C C . ALA A 1 205 ? 22.051 10.133 -3.739 1.00 33.72 205 ALA A C 1
ATOM 1591 O O . ALA A 1 205 ? 21.357 9.643 -2.859 1.00 33.72 205 ALA A O 1
ATOM 1592 N N . LEU A 1 206 ? 23.062 9.485 -4.332 1.00 32.78 206 LEU A N 1
ATOM 1593 C CA . LEU A 1 206 ? 23.738 8.281 -3.824 1.00 32.78 206 LEU A CA 1
ATOM 1594 C C . LEU A 1 206 ? 22.907 6.973 -3.855 1.00 32.78 206 LEU A C 1
ATOM 1596 O O . LEU A 1 206 ? 22.361 6.546 -2.847 1.00 32.78 206 LEU A O 1
ATOM 1600 N N . GLN A 1 207 ? 22.987 6.271 -4.998 1.00 43.38 207 GLN A N 1
ATOM 1601 C CA . GLN A 1 207 ? 22.614 4.855 -5.237 1.00 43.38 207 GLN A CA 1
ATOM 1602 C C . GLN A 1 207 ? 21.130 4.560 -5.537 1.00 43.38 207 GLN A C 1
ATOM 1604 O O . GLN A 1 207 ? 20.373 4.076 -4.703 1.00 43.38 207 GLN A O 1
ATOM 1609 N N . ASN A 1 208 ? 20.758 4.752 -6.808 1.00 51.38 208 ASN A N 1
ATOM 1610 C CA . ASN A 1 208 ? 19.508 4.329 -7.455 1.00 51.38 208 ASN A CA 1
ATOM 1611 C C . ASN A 1 208 ? 19.203 2.822 -7.337 1.00 51.38 208 ASN A C 1
ATOM 1613 O O . ASN A 1 208 ? 19.307 2.084 -8.317 1.00 51.38 208 ASN A O 1
ATOM 1617 N N . GLU A 1 209 ? 18.789 2.357 -6.160 1.00 60.72 209 GLU A N 1
ATOM 1618 C CA . GLU A 1 209 ? 18.437 0.953 -5.951 1.00 60.72 209 GLU A CA 1
ATOM 1619 C C . GLU A 1 209 ? 16.983 0.704 -5.540 1.00 60.72 209 GLU A C 1
ATOM 1621 O O . GLU A 1 209 ? 16.574 -0.441 -5.568 1.00 60.72 209 GLU A O 1
ATOM 1626 N N . GLY A 1 210 ? 16.155 1.703 -5.217 1.00 69.19 210 GLY A N 1
ATOM 1627 C CA . GLY A 1 210 ? 14.784 1.455 -4.726 1.00 69.19 210 GLY A CA 1
ATOM 1628 C C . GLY A 1 210 ? 13.919 0.616 -5.683 1.00 69.19 210 GLY A C 1
ATOM 1629 O O . GLY A 1 210 ? 13.546 -0.514 -5.368 1.00 69.19 210 GLY A O 1
ATOM 1630 N N . LEU A 1 211 ? 13.656 1.139 -6.887 1.00 78.25 211 LEU A N 1
ATOM 1631 C CA . LEU A 1 211 ? 12.887 0.426 -7.917 1.00 78.25 211 LEU A CA 1
ATOM 1632 C C . LEU A 1 211 ? 13.590 -0.866 -8.359 1.00 78.25 211 LEU A C 1
ATOM 1634 O O . LEU A 1 211 ? 12.957 -1.908 -8.490 1.00 78.25 211 LEU A O 1
ATOM 1638 N N . LYS A 1 212 ? 14.914 -0.821 -8.535 1.00 80.88 212 LYS A N 1
ATOM 1639 C CA . LYS A 1 212 ? 15.709 -1.992 -8.920 1.00 80.88 212 LYS A CA 1
ATOM 1640 C C . LYS A 1 212 ? 15.602 -3.112 -7.878 1.00 80.88 212 LYS A C 1
ATOM 1642 O O . LYS A 1 212 ? 15.338 -4.251 -8.240 1.00 80.88 212 LYS A O 1
ATOM 1647 N N . ASN A 1 213 ? 15.755 -2.800 -6.594 1.00 78.00 213 ASN A N 1
ATOM 1648 C CA . ASN A 1 213 ? 15.661 -3.750 -5.488 1.00 78.00 213 ASN A CA 1
ATOM 1649 C C . ASN A 1 213 ? 14.243 -4.285 -5.340 1.00 78.00 213 ASN A C 1
ATOM 1651 O O . ASN A 1 213 ? 14.097 -5.480 -5.099 1.00 78.00 213 ASN A O 1
ATOM 1655 N N . LEU A 1 214 ? 13.215 -3.451 -5.532 1.00 82.12 214 LEU A N 1
ATOM 1656 C CA . LEU A 1 214 ? 11.827 -3.907 -5.580 1.00 82.12 214 LEU A CA 1
ATOM 1657 C C . LEU A 1 214 ? 11.642 -4.966 -6.677 1.00 82.12 214 LEU A C 1
ATOM 1659 O O . LEU A 1 214 ? 11.246 -6.090 -6.373 1.00 82.12 214 LEU A O 1
ATOM 1663 N N . LEU A 1 215 ? 12.004 -4.645 -7.924 1.00 86.38 215 LEU A N 1
ATOM 1664 C CA . LEU A 1 215 ? 11.879 -5.566 -9.060 1.00 86.38 215 LEU A CA 1
ATOM 1665 C C . LEU A 1 215 ? 12.712 -6.840 -8.862 1.00 86.38 215 LEU A C 1
ATOM 1667 O O . LEU A 1 215 ? 12.221 -7.936 -9.114 1.00 86.38 215 LEU A O 1
ATOM 1671 N N . LEU A 1 216 ? 13.940 -6.727 -8.348 1.00 83.69 216 LEU A N 1
ATOM 1672 C CA . LEU A 1 216 ? 14.787 -7.880 -8.028 1.00 83.69 216 LEU A CA 1
ATOM 1673 C C . LEU A 1 216 ? 14.183 -8.756 -6.923 1.00 83.69 216 LEU A C 1
ATOM 1675 O O . LEU A 1 216 ? 14.255 -9.979 -7.008 1.00 83.69 216 LEU A O 1
ATOM 1679 N N . CYS A 1 217 ? 13.581 -8.167 -5.887 1.00 82.69 217 CYS A N 1
ATOM 1680 C CA . CYS A 1 217 ? 12.919 -8.934 -4.831 1.00 82.69 217 CYS A CA 1
ATOM 1681 C C . CYS A 1 217 ? 11.698 -9.683 -5.369 1.00 82.69 217 CYS A C 1
ATOM 1683 O O . CYS A 1 217 ? 11.526 -10.852 -5.035 1.00 82.69 217 CYS A O 1
ATOM 1685 N N . LEU A 1 218 ? 10.913 -9.048 -6.244 1.00 85.00 218 LEU A N 1
ATOM 1686 C CA . LEU A 1 218 ? 9.786 -9.688 -6.923 1.00 85.00 218 LEU A CA 1
ATOM 1687 C C . LEU A 1 218 ? 10.235 -10.788 -7.895 1.00 85.00 218 LEU A C 1
ATOM 1689 O O . LEU A 1 218 ? 9.577 -11.821 -7.981 1.00 85.00 218 LEU A O 1
ATOM 1693 N N . ALA A 1 219 ? 11.362 -10.602 -8.590 1.00 86.12 219 ALA A N 1
ATOM 1694 C CA . ALA A 1 219 ? 11.944 -11.612 -9.477 1.00 86.12 219 ALA A CA 1
ATOM 1695 C C . ALA A 1 219 ? 12.466 -12.840 -8.716 1.00 86.12 219 ALA A C 1
ATOM 1697 O O . ALA A 1 219 ? 12.395 -13.955 -9.227 1.00 86.12 219 ALA A O 1
ATOM 1698 N N . CYS A 1 220 ? 12.985 -12.649 -7.500 1.00 82.50 220 CYS A N 1
ATOM 1699 C CA . CYS A 1 220 ? 13.453 -13.736 -6.637 1.00 82.50 220 CYS A CA 1
ATOM 1700 C C . CYS A 1 220 ? 12.330 -14.426 -5.842 1.00 82.50 220 CYS A C 1
ATOM 1702 O O . CYS A 1 220 ? 12.607 -15.400 -5.144 1.00 82.50 220 CYS A O 1
ATOM 1704 N N . ASN A 1 221 ? 11.094 -13.923 -5.888 1.00 80.62 221 ASN A N 1
ATOM 1705 C CA . ASN A 1 221 ? 9.984 -14.500 -5.140 1.00 80.62 221 ASN A CA 1
ATOM 1706 C C . ASN A 1 221 ? 9.239 -15.542 -5.987 1.00 80.62 221 ASN A C 1
ATOM 1708 O O . ASN A 1 221 ? 8.393 -15.208 -6.811 1.00 80.62 221 ASN A O 1
ATOM 1712 N N . GLU A 1 222 ? 9.548 -16.817 -5.750 1.00 80.06 222 GLU A N 1
ATOM 1713 C CA . GLU A 1 222 ? 8.969 -17.957 -6.478 1.00 80.06 222 GLU A CA 1
ATOM 1714 C C . GLU A 1 222 ? 7.567 -18.371 -5.989 1.00 80.06 222 GLU A C 1
ATOM 1716 O O . GLU A 1 222 ? 6.930 -19.227 -6.600 1.00 80.06 222 GLU A O 1
ATOM 1721 N N . ASN A 1 223 ? 7.080 -17.798 -4.883 1.00 81.94 223 ASN A N 1
ATOM 1722 C CA . ASN A 1 223 ? 5.800 -18.183 -4.271 1.00 81.94 223 ASN A CA 1
ATOM 1723 C C . ASN A 1 223 ? 4.652 -17.247 -4.661 1.00 81.94 223 ASN A C 1
ATOM 1725 O O . ASN A 1 223 ? 3.483 -17.624 -4.563 1.00 81.94 223 ASN A O 1
ATOM 1729 N N . THR A 1 224 ? 4.984 -16.042 -5.113 1.00 81.19 224 THR A N 1
ATOM 1730 C CA . THR A 1 224 ? 4.024 -15.057 -5.595 1.00 81.19 224 THR A CA 1
ATOM 1731 C C . THR A 1 224 ? 3.755 -15.266 -7.077 1.00 81.19 224 THR A C 1
ATOM 1733 O O . THR A 1 224 ? 4.668 -15.237 -7.896 1.00 81.19 224 THR A O 1
ATOM 1736 N N . ASN A 1 225 ? 2.482 -15.422 -7.424 1.00 84.12 225 ASN A N 1
ATOM 1737 C CA . ASN A 1 225 ? 2.004 -15.447 -8.798 1.00 84.12 225 ASN A CA 1
ATOM 1738 C C . ASN A 1 225 ? 0.844 -14.467 -8.926 1.00 84.12 225 ASN A C 1
ATOM 1740 O O . ASN A 1 225 ? 0.147 -14.208 -7.948 1.00 84.12 225 ASN A O 1
ATOM 1744 N N . GLU A 1 226 ? 0.623 -13.974 -10.141 1.00 89.94 226 GLU A N 1
ATOM 1745 C CA . GLU A 1 226 ? -0.505 -13.088 -10.444 1.00 89.94 226 GLU A CA 1
ATOM 1746 C C . GLU A 1 226 ? -0.491 -11.785 -9.630 1.00 89.94 226 GLU A C 1
ATOM 1748 O O . GLU A 1 226 ? -1.532 -11.259 -9.254 1.00 89.94 226 GLU A O 1
ATOM 1753 N N . LEU A 1 227 ? 0.701 -11.243 -9.366 1.00 91.81 227 LEU A N 1
ATOM 1754 C CA . LEU A 1 227 ? 0.840 -9.966 -8.677 1.00 91.81 227 LEU A CA 1
ATOM 1755 C C . LEU A 1 227 ? 0.383 -8.817 -9.578 1.00 91.81 227 LEU A C 1
ATOM 1757 O O . LEU A 1 227 ? 0.840 -8.685 -10.716 1.00 91.81 227 LEU A O 1
ATOM 1761 N N . GLU A 1 228 ? -0.477 -7.968 -9.039 1.00 95.00 228 GLU A N 1
ATOM 1762 C CA . GLU A 1 228 ? -0.791 -6.650 -9.570 1.00 95.00 228 GLU A CA 1
ATOM 1763 C C . GLU A 1 228 ? 0.078 -5.614 -8.849 1.00 95.00 228 GLU A C 1
ATOM 1765 O O . GLU A 1 228 ? 0.030 -5.502 -7.619 1.00 95.00 228 GLU A O 1
ATOM 1770 N N . LEU A 1 229 ? 0.908 -4.897 -9.607 1.00 91.75 229 LEU A N 1
ATOM 1771 C CA . LEU A 1 229 ? 1.768 -3.836 -9.095 1.00 91.75 229 LEU A CA 1
ATOM 1772 C C . LEU A 1 229 ? 1.338 -2.495 -9.681 1.00 91.75 229 LEU A C 1
ATOM 1774 O O . LEU A 1 229 ? 1.484 -2.266 -10.879 1.00 91.75 229 LEU A O 1
ATOM 1778 N N . ASP A 1 230 ? 0.874 -1.605 -8.815 1.00 89.81 230 ASP A N 1
ATOM 1779 C CA . ASP A 1 230 ? 0.550 -0.229 -9.168 1.00 89.81 230 ASP A CA 1
ATOM 1780 C C . ASP A 1 230 ? 1.669 0.707 -8.693 1.00 89.81 230 ASP A C 1
ATOM 1782 O O . ASP A 1 230 ? 2.003 0.777 -7.503 1.00 89.81 230 ASP A O 1
ATOM 1786 N N . MET A 1 231 ? 2.295 1.384 -9.654 1.00 87.06 231 MET A N 1
ATOM 1787 C CA . MET A 1 231 ? 3.297 2.426 -9.445 1.00 87.06 231 MET A CA 1
ATOM 1788 C C . MET A 1 231 ? 2.899 3.739 -10.130 1.00 87.06 231 MET A C 1
ATOM 1790 O O . MET A 1 231 ? 3.769 4.586 -10.352 1.00 87.06 231 MET A O 1
ATOM 1794 N N . SER A 1 232 ? 1.619 3.906 -10.463 1.00 88.06 232 SER A N 1
ATOM 1795 C CA . SER A 1 232 ? 1.088 5.074 -11.160 1.00 88.06 232 SER A CA 1
ATOM 1796 C C . SER A 1 232 ? 1.361 6.380 -10.409 1.00 88.06 232 SER A C 1
ATOM 1798 O O . SER A 1 232 ? 1.540 6.413 -9.190 1.00 88.06 232 SER A O 1
ATOM 1800 N N . GLY A 1 233 ? 1.453 7.492 -11.136 1.00 81.19 233 GLY A N 1
ATOM 1801 C CA . GLY A 1 233 ? 1.630 8.823 -10.540 1.00 81.19 233 GLY A CA 1
ATOM 1802 C C . GLY A 1 233 ? 2.980 9.050 -9.843 1.00 81.19 233 GLY A C 1
ATOM 1803 O O . GLY A 1 233 ? 3.169 10.078 -9.191 1.00 81.19 233 GLY A O 1
ATOM 1804 N N . ASN A 1 234 ? 3.934 8.123 -9.971 1.00 79.94 234 ASN A N 1
ATOM 1805 C CA . ASN A 1 234 ? 5.294 8.283 -9.465 1.00 79.94 234 ASN A CA 1
ATOM 1806 C C . ASN A 1 234 ? 6.193 8.898 -10.541 1.00 79.94 234 ASN A C 1
ATOM 1808 O O . ASN A 1 234 ? 6.325 8.345 -11.622 1.00 79.94 234 ASN A O 1
ATOM 1812 N N . ASN A 1 235 ? 6.899 9.993 -10.255 1.00 78.50 235 ASN A N 1
ATOM 1813 C CA . ASN A 1 235 ? 7.839 10.615 -11.203 1.00 78.50 235 ASN A CA 1
ATOM 1814 C C . ASN A 1 235 ? 9.111 9.761 -11.453 1.00 78.50 235 ASN A C 1
ATOM 1816 O O . ASN A 1 235 ? 10.191 10.080 -10.961 1.00 78.50 235 ASN A O 1
ATOM 1820 N N . LEU A 1 236 ? 8.990 8.663 -12.203 1.00 79.44 236 LEU A N 1
ATOM 1821 C CA . LEU A 1 236 ? 10.070 7.719 -12.506 1.00 79.44 236 LEU A CA 1
ATOM 1822 C C . LEU A 1 236 ? 11.125 8.305 -13.459 1.00 79.44 236 LEU A C 1
ATOM 1824 O O . LEU A 1 236 ? 12.317 8.015 -13.314 1.00 79.44 236 LEU A O 1
ATOM 1828 N N . GLY A 1 237 ? 10.704 9.129 -14.423 1.00 84.19 237 GLY A N 1
ATOM 1829 C CA . GLY A 1 237 ? 11.604 9.774 -15.384 1.00 84.19 237 GLY A CA 1
ATOM 1830 C C . GLY A 1 237 ? 12.415 8.792 -16.246 1.00 84.19 237 GLY A C 1
ATOM 1831 O O . GLY A 1 237 ? 12.189 7.581 -16.253 1.00 84.19 237 GLY A O 1
ATOM 1832 N N . SER A 1 238 ? 13.419 9.303 -16.963 1.00 85.44 238 SER A N 1
ATOM 1833 C CA . SER A 1 238 ? 14.300 8.480 -17.812 1.00 85.44 238 SER A CA 1
ATOM 1834 C C . SER A 1 238 ? 15.076 7.408 -17.038 1.00 85.44 238 SER A C 1
ATOM 1836 O O . SER A 1 238 ? 15.321 6.318 -17.552 1.00 85.44 238 SER A O 1
ATOM 1838 N N . MET A 1 239 ? 15.444 7.680 -15.782 1.00 81.50 239 MET A N 1
ATOM 1839 C CA . MET A 1 239 ? 16.160 6.707 -14.951 1.00 81.50 239 MET A CA 1
ATOM 1840 C C . MET A 1 239 ? 15.277 5.505 -14.599 1.00 81.50 239 MET A C 1
ATOM 1842 O O . MET A 1 239 ? 15.707 4.360 -14.738 1.00 81.50 239 MET A O 1
ATOM 1846 N N . GLY A 1 240 ? 14.030 5.743 -14.180 1.00 83.56 240 GLY A N 1
ATOM 1847 C CA . GLY A 1 240 ? 13.085 4.661 -13.920 1.00 83.56 240 GLY A CA 1
ATOM 1848 C C . GLY A 1 240 ? 12.767 3.855 -15.180 1.00 83.56 240 GLY A C 1
ATOM 1849 O O . GLY A 1 240 ? 12.664 2.632 -15.102 1.00 83.56 240 GLY A O 1
ATOM 1850 N N . ALA A 1 241 ? 12.727 4.504 -16.350 1.00 88.81 241 ALA A N 1
ATOM 1851 C CA . ALA A 1 241 ? 12.595 3.822 -17.637 1.00 88.81 241 ALA A CA 1
ATOM 1852 C C . ALA A 1 241 ? 13.751 2.864 -17.919 1.00 88.81 241 ALA A C 1
ATOM 1854 O O . ALA A 1 241 ? 13.512 1.700 -18.225 1.00 88.81 241 ALA A O 1
ATOM 1855 N N . HIS A 1 242 ? 14.989 3.306 -17.716 1.00 88.38 242 HIS A N 1
ATOM 1856 C CA . HIS A 1 242 ? 16.162 2.447 -17.865 1.00 88.38 242 HIS A CA 1
ATOM 1857 C C . HIS A 1 242 ? 16.154 1.255 -16.880 1.00 88.38 242 HIS A C 1
ATOM 1859 O O . HIS A 1 242 ? 16.531 0.132 -17.224 1.00 88.38 242 HIS A O 1
ATOM 1865 N N . ILE A 1 243 ? 15.706 1.460 -15.635 1.00 87.94 243 ILE A N 1
ATOM 1866 C CA . ILE A 1 243 ? 15.594 0.367 -14.652 1.00 87.94 243 ILE A CA 1
ATOM 1867 C C . ILE A 1 243 ? 14.527 -0.647 -15.081 1.00 87.94 243 ILE A C 1
ATOM 1869 O O . ILE A 1 243 ? 14.785 -1.849 -15.039 1.00 87.94 243 ILE A O 1
ATOM 1873 N N . LEU A 1 244 ? 13.353 -0.179 -15.512 1.00 90.56 244 LEU A N 1
ATOM 1874 C CA . LEU A 1 244 ? 12.292 -1.056 -16.004 1.00 90.56 244 LEU A CA 1
ATOM 1875 C C . LEU A 1 244 ? 12.754 -1.834 -17.237 1.00 90.56 244 LEU A C 1
ATOM 1877 O O . LEU A 1 244 ? 12.654 -3.055 -17.235 1.00 90.56 244 LEU A O 1
ATOM 1881 N N . GLU A 1 245 ? 13.352 -1.159 -18.220 1.00 93.19 245 GLU A N 1
ATOM 1882 C CA . GLU A 1 245 ? 13.938 -1.782 -19.413 1.00 93.19 245 GLU A CA 1
ATOM 1883 C C . GLU A 1 245 ? 14.906 -2.924 -19.055 1.00 93.19 245 GLU A C 1
ATOM 1885 O O . GLU A 1 245 ? 14.818 -4.018 -19.605 1.00 93.19 245 GLU A O 1
ATOM 1890 N N . SER A 1 246 ? 15.799 -2.698 -18.088 1.00 90.75 246 SER A N 1
ATOM 1891 C CA . SER A 1 246 ? 16.854 -3.659 -17.732 1.00 90.75 246 SER A CA 1
ATOM 1892 C C . SER A 1 246 ? 16.421 -4.823 -16.835 1.00 90.75 246 SER A C 1
ATOM 1894 O O . SER A 1 246 ? 17.167 -5.794 -16.721 1.00 90.75 246 SER A O 1
ATOM 1896 N N . CYS A 1 247 ? 15.281 -4.727 -16.145 1.00 89.50 247 CYS A N 1
ATOM 1897 C CA . CYS A 1 247 ? 14.923 -5.683 -15.088 1.00 89.50 247 CYS A CA 1
ATOM 1898 C C . CYS A 1 247 ? 13.550 -6.339 -15.280 1.00 89.50 247 CYS A C 1
ATOM 1900 O O . CYS A 1 247 ? 13.348 -7.460 -14.807 1.00 89.50 247 CYS A O 1
ATOM 1902 N N . ILE A 1 248 ? 12.593 -5.670 -15.936 1.00 92.50 248 ILE A N 1
ATOM 1903 C CA . ILE A 1 248 ? 11.183 -6.086 -15.892 1.00 92.50 248 ILE A CA 1
ATOM 1904 C C . ILE A 1 248 ? 10.945 -7.446 -16.552 1.00 92.50 248 ILE A C 1
ATOM 1906 O O . ILE A 1 248 ? 10.127 -8.223 -16.068 1.00 92.50 248 ILE A O 1
ATOM 1910 N N . HIS A 1 249 ? 11.713 -7.789 -17.589 1.00 91.94 249 HIS A N 1
ATOM 1911 C CA . HIS A 1 249 ? 11.629 -9.076 -18.287 1.00 91.94 249 HIS A CA 1
ATOM 1912 C C . HIS A 1 249 ? 11.882 -10.286 -17.357 1.00 91.94 249 HIS A C 1
ATOM 1914 O O . HIS A 1 249 ? 11.418 -11.395 -17.624 1.00 91.94 249 HIS A O 1
ATOM 1920 N N . GLY A 1 250 ? 12.623 -10.090 -16.257 1.00 90.38 250 GLY A N 1
ATOM 1921 C CA . GLY A 1 250 ? 12.957 -11.129 -15.281 1.00 90.38 250 GLY A CA 1
ATOM 1922 C C . GLY A 1 250 ? 11.901 -11.351 -14.194 1.00 90.38 250 GLY A C 1
ATOM 1923 O O . GLY A 1 250 ? 11.969 -12.353 -13.481 1.00 90.38 250 GLY A O 1
ATOM 1924 N N . VAL A 1 251 ? 10.922 -10.452 -14.057 1.00 90.56 251 VAL A N 1
ATOM 1925 C CA . VAL A 1 251 ? 9.934 -10.482 -12.969 1.00 90.56 251 VAL A CA 1
ATOM 1926 C C . VAL A 1 251 ? 8.726 -11.337 -13.362 1.00 90.56 251 VAL A C 1
ATOM 1928 O O . VAL A 1 251 ? 7.738 -10.837 -13.893 1.00 90.56 251 VAL A O 1
ATOM 1931 N N . ARG A 1 252 ? 8.806 -12.647 -13.107 1.00 90.00 252 ARG A N 1
ATOM 1932 C CA . ARG A 1 252 ? 7.801 -13.644 -13.544 1.00 90.00 252 ARG A CA 1
ATOM 1933 C C . ARG A 1 252 ? 6.527 -13.691 -12.696 1.00 90.00 252 ARG A C 1
ATOM 1935 O O . ARG A 1 252 ? 5.568 -14.358 -13.071 1.00 90.00 252 ARG A O 1
ATOM 1942 N N . SER A 1 253 ? 6.541 -13.036 -11.542 1.00 89.25 253 SER A N 1
ATOM 1943 C CA . SER A 1 253 ? 5.426 -13.000 -10.597 1.00 89.25 253 SER A CA 1
ATOM 1944 C C . SER A 1 253 ? 4.354 -11.970 -10.979 1.00 89.25 253 SER A C 1
ATOM 1946 O O . SER A 1 253 ? 3.208 -12.101 -10.550 1.00 89.25 253 SER A O 1
ATOM 1948 N N . LEU A 1 254 ? 4.700 -10.972 -11.803 1.00 92.19 254 LEU A N 1
ATOM 1949 C CA . LEU A 1 254 ? 3.818 -9.871 -12.202 1.00 92.19 254 LEU A CA 1
ATOM 1950 C C . LEU A 1 254 ? 2.837 -10.279 -13.299 1.00 92.19 254 LEU A C 1
ATOM 1952 O O . LEU A 1 254 ? 3.253 -10.780 -14.341 1.00 92.19 254 LEU A O 1
ATOM 1956 N N . SER A 1 255 ? 1.555 -9.988 -13.089 1.00 94.50 255 SER A N 1
ATOM 1957 C CA . SER A 1 255 ? 0.484 -10.137 -14.085 1.00 94.50 255 SER A CA 1
ATOM 1958 C C . SER A 1 255 ? -0.143 -8.819 -14.525 1.00 94.50 255 SER A C 1
ATOM 1960 O O . SER A 1 255 ? -0.637 -8.740 -15.650 1.00 94.50 255 SER A O 1
ATOM 1962 N N . SER A 1 256 ? -0.082 -7.794 -13.677 1.00 95.88 256 SER A N 1
ATOM 1963 C CA . SER A 1 256 ? -0.501 -6.435 -14.001 1.00 95.88 256 SER A CA 1
ATOM 1964 C C . SER A 1 256 ? 0.563 -5.449 -13.540 1.00 95.88 256 SER A C 1
ATOM 1966 O O . SER A 1 256 ? 1.146 -5.631 -12.465 1.00 95.88 256 SER A O 1
ATOM 1968 N N . LEU A 1 257 ? 0.820 -4.430 -14.351 1.00 94.75 257 LEU A N 1
ATOM 1969 C CA . LEU A 1 257 ? 1.754 -3.357 -14.048 1.00 94.75 257 LEU A CA 1
ATOM 1970 C C . LEU A 1 257 ? 1.123 -2.023 -14.442 1.00 94.75 257 LEU A C 1
ATOM 1972 O O . LEU A 1 257 ? 0.958 -1.785 -15.627 1.00 94.75 257 LEU A O 1
ATOM 1976 N N . ASP A 1 258 ? 0.849 -1.142 -13.484 1.00 92.94 258 ASP A N 1
ATOM 1977 C CA . ASP A 1 258 ? 0.450 0.238 -13.781 1.00 92.94 258 ASP A CA 1
ATOM 1978 C C . ASP A 1 258 ? 1.650 1.180 -13.591 1.00 92.94 258 ASP A C 1
ATOM 1980 O O . ASP A 1 258 ? 2.225 1.286 -12.506 1.00 92.94 258 ASP A O 1
ATOM 1984 N N . ILE A 1 259 ? 2.052 1.842 -14.676 1.00 89.94 259 ILE A N 1
ATOM 1985 C CA . ILE A 1 259 ? 3.102 2.878 -14.714 1.00 89.94 259 ILE A CA 1
ATOM 1986 C C . ILE A 1 259 ? 2.584 4.170 -15.357 1.00 89.94 259 ILE A C 1
ATOM 1988 O O . ILE A 1 259 ? 3.349 4.976 -15.900 1.00 89.94 259 ILE A O 1
ATOM 1992 N N . SER A 1 260 ? 1.269 4.378 -15.334 1.00 89.00 260 SER A N 1
ATOM 1993 C CA . SER A 1 260 ? 0.652 5.608 -15.815 1.00 89.00 260 SER A CA 1
ATOM 1994 C C . SER A 1 260 ? 1.167 6.825 -15.036 1.00 89.00 260 SER A C 1
ATOM 1996 O O . SER A 1 260 ? 1.691 6.721 -13.927 1.00 89.00 260 SER A O 1
ATOM 1998 N N . GLU A 1 261 ? 1.122 8.000 -15.668 1.00 85.06 261 GLU A N 1
ATOM 1999 C CA . GLU A 1 261 ? 1.550 9.269 -15.052 1.00 85.06 261 GLU A CA 1
ATOM 2000 C C . GLU A 1 261 ? 3.007 9.278 -14.526 1.00 85.06 261 GLU A C 1
ATOM 2002 O O . GLU A 1 261 ? 3.373 10.108 -13.698 1.00 85.06 261 GLU A O 1
ATOM 2007 N N . SER A 1 262 ? 3.877 8.401 -15.052 1.00 81.56 262 SER A N 1
ATOM 2008 C CA . SER A 1 262 ? 5.229 8.206 -14.505 1.00 81.56 262 SER A CA 1
ATOM 2009 C C . SER A 1 262 ? 6.334 9.123 -15.064 1.00 81.56 262 SER A C 1
ATOM 2011 O O . SER A 1 262 ? 7.517 8.955 -14.760 1.00 81.56 262 SER A O 1
ATOM 2013 N N . ASN A 1 263 ? 5.977 10.106 -15.900 1.00 84.38 263 ASN A N 1
ATOM 2014 C CA . ASN A 1 263 ? 6.903 11.063 -16.536 1.00 84.38 263 ASN A CA 1
ATOM 2015 C C . ASN A 1 263 ? 8.054 10.419 -17.354 1.00 84.38 263 ASN A C 1
ATOM 2017 O O . ASN A 1 263 ? 9.160 10.944 -17.440 1.00 84.38 263 ASN A O 1
ATOM 2021 N N . MET A 1 264 ? 7.807 9.267 -17.984 1.00 83.25 264 MET A N 1
ATOM 2022 C CA . MET A 1 264 ? 8.807 8.505 -18.759 1.00 83.25 264 MET A CA 1
ATOM 2023 C C . MET A 1 264 ? 8.682 8.704 -20.276 1.00 83.25 264 MET A C 1
ATOM 2025 O O . MET A 1 264 ? 9.126 7.865 -21.055 1.00 83.25 264 MET A O 1
ATOM 2029 N N . VAL A 1 265 ? 8.037 9.788 -20.715 1.00 79.88 265 VAL A N 1
ATOM 2030 C CA . VAL A 1 265 ? 7.521 9.948 -22.090 1.00 79.88 265 VAL A CA 1
ATOM 2031 C C . VAL A 1 265 ? 8.589 9.722 -23.170 1.00 79.88 265 VAL A C 1
ATOM 2033 O O . VAL A 1 265 ? 8.287 9.155 -24.214 1.00 79.88 265 VAL A O 1
ATOM 2036 N N . VAL A 1 266 ? 9.840 10.115 -22.914 1.00 84.81 266 VAL A N 1
ATOM 2037 C CA . VAL A 1 266 ? 10.949 9.991 -23.877 1.00 84.81 266 VAL A CA 1
ATOM 2038 C C . VAL A 1 266 ? 11.432 8.543 -24.042 1.00 84.81 266 VAL A C 1
ATOM 2040 O O . VAL A 1 266 ? 11.787 8.137 -25.146 1.00 84.81 266 VAL A O 1
ATOM 2043 N N . ASP A 1 267 ? 11.419 7.750 -22.970 1.00 88.31 267 ASP A N 1
ATOM 2044 C CA . ASP A 1 267 ? 12.020 6.408 -22.924 1.00 88.31 267 ASP A CA 1
ATOM 2045 C C . ASP A 1 267 ? 10.979 5.273 -22.866 1.00 88.31 267 ASP A C 1
ATOM 2047 O O . ASP A 1 267 ? 11.336 4.093 -22.855 1.00 88.31 267 ASP A O 1
ATOM 2051 N N . ILE A 1 268 ? 9.681 5.603 -22.881 1.00 90.69 268 ILE A N 1
ATOM 2052 C CA . ILE A 1 268 ? 8.588 4.633 -22.712 1.00 90.69 268 ILE A CA 1
ATOM 2053 C C . ILE A 1 268 ? 8.607 3.509 -23.760 1.00 90.69 268 ILE A C 1
ATOM 2055 O O . ILE A 1 268 ? 8.248 2.376 -23.454 1.00 90.69 268 ILE A O 1
ATOM 2059 N N . GLY A 1 269 ? 9.089 3.775 -24.979 1.00 92.62 269 GLY A N 1
ATOM 2060 C CA . GLY A 1 269 ? 9.179 2.761 -26.036 1.00 92.62 269 GLY A CA 1
ATOM 2061 C C . GLY A 1 269 ? 10.107 1.591 -25.686 1.00 92.62 269 GLY A C 1
ATOM 2062 O O . GLY A 1 269 ? 9.794 0.438 -25.992 1.00 92.62 269 GLY A O 1
ATOM 2063 N N . LYS A 1 270 ? 11.216 1.860 -24.986 1.00 93.06 270 LYS A N 1
ATOM 2064 C CA . LYS A 1 270 ? 12.140 0.814 -24.520 1.00 93.06 270 LYS A CA 1
ATOM 2065 C C . LYS A 1 270 ? 11.510 -0.027 -23.414 1.00 93.06 270 LYS A C 1
ATOM 2067 O O . LYS A 1 270 ? 11.611 -1.249 -23.422 1.00 93.06 270 LYS A O 1
ATOM 2072 N N . VAL A 1 271 ? 10.782 0.632 -22.516 1.00 93.06 271 VAL A N 1
ATOM 2073 C CA . VAL A 1 271 ? 10.055 -0.020 -21.422 1.00 93.06 271 VAL A CA 1
ATOM 2074 C C . VAL A 1 271 ? 8.974 -0.949 -21.960 1.00 93.06 271 VAL A C 1
ATOM 2076 O O . VAL A 1 271 ? 8.920 -2.104 -21.556 1.00 93.06 271 VAL A O 1
ATOM 2079 N N . ILE A 1 272 ? 8.169 -0.489 -22.922 1.00 93.88 272 ILE A N 1
ATOM 2080 C CA . ILE A 1 272 ? 7.145 -1.317 -23.579 1.00 93.88 272 ILE A CA 1
ATOM 2081 C C . ILE A 1 272 ? 7.783 -2.533 -24.260 1.00 93.88 272 ILE A C 1
ATOM 2083 O O . ILE A 1 272 ? 7.250 -3.635 -24.163 1.00 93.88 272 ILE A O 1
ATOM 2087 N N . THR A 1 273 ? 8.937 -2.355 -24.908 1.00 93.69 273 THR A N 1
ATOM 2088 C CA . THR A 1 273 ? 9.669 -3.466 -25.537 1.00 93.69 273 THR A CA 1
ATOM 2089 C C . THR A 1 273 ? 10.086 -4.511 -24.498 1.00 93.69 273 THR A C 1
ATOM 2091 O O . THR A 1 273 ? 9.787 -5.689 -24.671 1.00 93.69 273 THR A O 1
ATOM 2094 N N . ALA A 1 274 ? 10.684 -4.087 -23.381 1.00 94.50 274 ALA A N 1
ATOM 2095 C CA . ALA A 1 274 ? 11.079 -4.988 -22.298 1.00 94.50 274 ALA A CA 1
ATOM 2096 C C . ALA A 1 274 ? 9.879 -5.669 -21.609 1.00 94.50 274 ALA A C 1
ATOM 2098 O O . ALA A 1 274 ? 9.957 -6.840 -21.237 1.00 94.50 274 ALA A O 1
ATOM 2099 N N . ILE A 1 275 ? 8.748 -4.967 -21.467 1.00 94.06 275 ILE A N 1
ATOM 2100 C CA . ILE A 1 275 ? 7.488 -5.551 -20.981 1.00 94.06 275 ILE A CA 1
ATOM 2101 C C . ILE A 1 275 ? 6.971 -6.605 -21.968 1.00 94.06 275 ILE A C 1
ATOM 2103 O O . ILE A 1 275 ? 6.512 -7.655 -21.535 1.00 94.06 275 ILE A O 1
ATOM 2107 N N . GLY A 1 276 ? 7.101 -6.384 -23.279 1.00 92.19 276 GLY A N 1
ATOM 2108 C CA . GLY A 1 276 ? 6.732 -7.363 -24.308 1.00 92.19 276 GLY A CA 1
ATOM 2109 C C . GLY A 1 276 ? 7.544 -8.664 -24.258 1.00 92.19 276 GLY A C 1
ATOM 2110 O O . GLY A 1 276 ? 7.061 -9.709 -24.693 1.00 92.19 276 GLY A O 1
ATOM 2111 N N . GLU A 1 277 ? 8.756 -8.632 -23.699 1.00 93.88 277 GLU A N 1
ATOM 2112 C CA . GLU A 1 277 ? 9.566 -9.830 -23.439 1.00 93.88 277 GLU A CA 1
ATOM 2113 C C . GLU A 1 277 ? 9.159 -10.563 -22.147 1.00 93.88 277 GLU A C 1
ATOM 2115 O O . GLU A 1 277 ? 9.494 -11.740 -21.958 1.00 93.88 277 GLU A O 1
ATOM 2120 N N . ASN A 1 278 ? 8.417 -9.898 -21.257 1.00 93.75 278 ASN A N 1
ATOM 2121 C CA . ASN A 1 278 ? 7.894 -10.498 -20.040 1.00 93.75 278 ASN A CA 1
ATOM 2122 C C . ASN A 1 278 ? 6.678 -11.388 -20.372 1.00 93.75 278 ASN A C 1
ATOM 2124 O O . ASN A 1 278 ? 5.675 -10.942 -20.918 1.00 93.75 278 ASN A O 1
ATOM 2128 N N . LYS A 1 279 ? 6.756 -12.674 -20.011 1.00 90.88 279 LYS A N 1
ATOM 2129 C CA . LYS A 1 279 ? 5.711 -13.670 -20.320 1.00 90.88 279 LYS A CA 1
ATOM 2130 C C . LYS A 1 279 ? 4.568 -13.732 -19.306 1.00 90.88 279 LYS A C 1
ATOM 2132 O O . LYS A 1 279 ? 3.603 -14.455 -19.546 1.00 90.88 279 LYS A O 1
ATOM 2137 N N . SER A 1 280 ? 4.703 -13.082 -18.154 1.00 93.81 280 SER A N 1
ATOM 2138 C CA . SER A 1 280 ? 3.719 -13.141 -17.074 1.00 93.81 280 SER A CA 1
ATOM 2139 C C . SER A 1 280 ? 2.768 -11.946 -17.073 1.00 93.81 280 SER A C 1
ATOM 2141 O O . SER A 1 280 ? 1.610 -12.123 -16.694 1.00 93.81 280 SER A O 1
ATOM 2143 N N . ILE A 1 281 ? 3.216 -10.769 -17.529 1.00 94.56 281 ILE A N 1
ATOM 2144 C CA . ILE A 1 281 ? 2.400 -9.550 -17.587 1.00 94.56 281 ILE A CA 1
ATOM 2145 C C . ILE A 1 281 ? 1.311 -9.701 -18.659 1.00 94.56 281 ILE A C 1
ATOM 2147 O O . ILE A 1 281 ? 1.589 -9.965 -19.827 1.00 94.56 281 ILE A O 1
ATOM 2151 N N . LYS A 1 282 ? 0.054 -9.537 -18.244 1.00 91.94 282 LYS A N 1
ATOM 2152 C CA . LYS A 1 282 ? -1.158 -9.628 -19.076 1.00 91.94 282 LYS A CA 1
ATOM 2153 C C . LYS A 1 282 ? -1.872 -8.282 -19.202 1.00 91.94 282 LYS A C 1
ATOM 2155 O O . LYS A 1 282 ? -2.593 -8.069 -20.174 1.00 91.94 282 LYS A O 1
ATOM 2160 N N . HIS A 1 283 ? -1.686 -7.409 -18.215 1.00 90.94 283 HIS A N 1
ATOM 2161 C CA . HIS A 1 283 ? -2.332 -6.106 -18.109 1.00 90.94 283 HIS A CA 1
ATOM 2162 C C . HIS A 1 283 ? -1.269 -5.021 -17.890 1.00 90.94 283 HIS A C 1
ATOM 2164 O O . HIS A 1 283 ? -0.342 -5.212 -17.101 1.00 90.94 283 HIS A O 1
ATOM 2170 N N . LEU A 1 284 ? -1.395 -3.923 -18.635 1.00 85.44 284 LEU A N 1
ATOM 2171 C CA . LEU A 1 284 ? -0.546 -2.732 -18.594 1.00 85.44 284 LEU A CA 1
ATOM 2172 C C . LEU A 1 284 ? -1.443 -1.493 -18.567 1.00 85.44 284 LEU A C 1
ATOM 2174 O O . LEU A 1 284 ? -2.488 -1.550 -19.263 1.00 85.44 284 LEU A O 1
#

Foldseek 3Di:
DWDDFDAWLADDPWKTKTFTWDACFLVDHGIATWIKIWTDPPHDPVSVVLVVLLVVQLVVDDDDPPAWHFRDWDDPDPITITITHDDPPDDSCPPHNCPCAHVSVLLVCQLVLHACCPYPQLPDPQHDAEGASELSQGELSSQLNVLQSCVNRPNNLARYAYYHHALYQNADDCPSVLVSLLDQYAHQEYHHANRPDPVVVVVPPDDPCPLLSNLVSLLNHPNAANHAYHHALAQCECVVLVSLLVRVLSRQRYQHYHHHNRNHVVRVVSNVVSVVSRPRHNYD